Protein AF-A0AA35UDY8-F1 (afdb_monomer)

Sequence (315 aa):
MKTGAYTRIASPVAGQVTARMVYVGEYVGIGTQVARVTPLPDVWIVANFREVQLTHMQIGQGASITIDAFPGATFRGHMDSIGPVSGAETALLPPDNATGNFTHIVQRFPVKIVIEPVGVGLGCWLAVIFSLRRIMLLAIALFATSSAIAAMTHDLTLMILARSGMGLAAGVIIPLAIITELRTFPPTGRALAIGLYASAATMAPQAAASLDVWLVEHWGTPAIFWIAIPLGMIAFVCGYLGLWRERIRWLLFARADLRMVTLFSVGAILLGGGLSQGNRLHWSETPRPCSPSSLVQHSCSEHSGSGDAGSFTRF

Secondary structure (DSSP, 8-state):
---SS------SS-EEEEEE---TT----TT---EEEEESS--EEEEEEEGGGSTT--TT-EEEEE-TTSTT-EEEEEEEEE-SS-TTTTSSS----TTS-------EEEEEEEEP--S--HHHHHHHHH-HHHHHHHHHHHHHHHHHHHHH---HHHHHHHHHHHHHHHHHHHHHHHHHHHHHS-GGGHHHHHHHHHHHHHHHHHHHHHHHHHHHHHH-TTHHHHHHHHHHHHHHHHHHHHS--PPP-HHHHHT--HHHHHHHHHHHHHHHHHHHHHTTTTTT-------S-----------------------

Solvent-accessible surface area (backbone atoms only — not comparable to full-atom values): 19184 Å² total; per-residue (Å²): 128,87,56,104,63,84,68,79,85,75,72,96,63,64,51,48,77,76,41,76,71,63,61,91,88,64,88,78,62,91,89,60,75,54,62,42,68,47,65,58,83,79,68,64,47,77,47,74,39,45,61,85,69,47,79,84,64,52,76,64,41,79,41,83,43,73,45,85,94,43,80,94,48,74,42,50,26,26,30,69,44,75,49,95,57,44,60,59,80,75,39,100,71,54,89,78,76,87,79,83,68,89,71,84,77,82,51,37,31,40,31,36,31,39,66,53,84,74,89,56,54,71,53,54,43,47,18,71,31,60,16,51,50,55,45,47,46,50,26,41,49,44,28,28,54,20,28,50,51,38,40,74,47,89,46,69,70,59,33,52,52,21,50,50,44,29,50,55,20,48,69,31,43,58,62,47,48,56,53,53,42,60,70,71,38,56,87,89,44,36,65,57,48,53,47,51,52,51,50,49,68,60,48,46,62,57,55,46,54,58,49,45,53,55,35,36,76,76,63,34,76,47,41,60,28,54,60,45,38,63,54,32,50,51,49,40,53,51,47,66,72,70,46,68,90,63,73,67,40,62,70,60,59,75,70,50,62,61,66,59,54,51,52,51,52,51,49,52,51,53,50,51,53,52,59,66,42,35,75,80,68,45,74,83,66,72,87,69,78,83,73,96,80,72,98,72,92,81,85,87,79,86,81,89,75,89,85,81,93,75,89,82,86,86,130

InterPro domains:
  IPR011701 Major facilitator superfamily [PF07690] (122-247)
  IPR020846 Major facilitator superfamily domain [PS50850] (65-315)
  IPR036259 MFS transporter superfamily [SSF103473] (118-255)
  IPR050739 Membrane Fusion Protein [PTHR30386] (6-184)
  IPR058792 CusB-like, beta-barrel domain [PF25954] (43-90)

pLDDT: mean 75.12, std 17.48, range [23.14, 95.38]

Nearest PDB structures (foldseek):
  8pnl-assembly1_A  TM=7.547E-01  e=3.103E-03  Mycolicibacterium hassiacum DSM 44199
  6e9n-assembly2_B  TM=8.465E-01  e=1.954E-02  Escherichia coli
  6kkk-assembly3_C  TM=9.31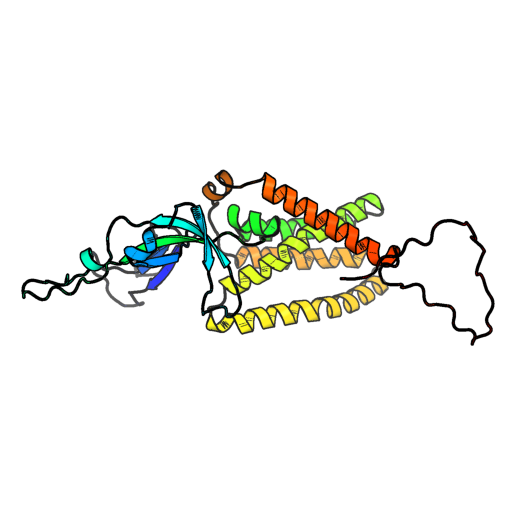5E-01  e=8.330E-02  Escherichia coli K-12
  6vrz-assembly1_A  TM=8.572E-01  e=2.841E-01  Escherichia coli
  6oop-assembly1_A  TM=8.684E-01  e=6.556E-01  Escherichia coli

Foldseek 3Di:
DDDPPRDDDDDPADFDFPDAPDDPPDDDDPPDDGTDGDHPDQDWDWDWDWPVVCPPADFFAKDWDDDPLDPPDTFIWTWHDKAPDFVQVVDPDRDDPPPPDPDDDTTIIIIIIGTDDPPQAPLSVCCVFFNLLVSLLVLLVQLLVLLVQCLVDPDPVSVVVSVVSNVVSCVNNLVSQLVQQCVVDDSVCNVVSVVVSVVCVVVVVVVLVVVCVVQCVPPNNSSSSVVSNVVSVVVSVCSVVPDDDDHGHVVCVVVDPPVVNVVVNVVVVVVVVVVVCCVVVVVPDDPDDDDPDDDDDDDPDDDDDDDDDDDDDDD

Radius of gyration: 29.74 Å; Cα contacts (8 Å, |Δi|>4): 291; chains: 1; bounding box: 86×75×83 Å

Mean predicted aligned error: 16.76 Å

Structure (mmCIF, N/CA/C/O backbone):
data_AF-A0AA35UDY8-F1
#
_entry.id   AF-A0AA35UDY8-F1
#
loop_
_atom_site.group_PDB
_atom_site.id
_atom_site.type_symbol
_atom_site.label_atom_id
_atom_site.label_alt_id
_atom_site.label_comp_id
_atom_site.label_asym_id
_atom_site.label_entity_id
_atom_site.label_seq_id
_atom_site.pdbx_PDB_ins_code
_atom_site.Cartn_x
_atom_site.Cartn_y
_atom_site.Cartn_z
_atom_site.occupancy
_atom_site.B_iso_or_equiv
_atom_site.auth_seq_id
_atom_site.auth_comp_id
_atom_site.auth_asym_id
_atom_site.auth_atom_id
_atom_site.pdbx_PDB_model_num
ATOM 1 N N . MET A 1 1 ? -19.326 -20.660 3.547 1.00 40.59 1 MET A N 1
ATOM 2 C CA . MET A 1 1 ? -19.329 -22.036 4.100 1.00 40.59 1 MET A CA 1
ATOM 3 C C . MET A 1 1 ? -20.227 -22.903 3.224 1.00 40.59 1 MET A C 1
ATOM 5 O O . MET A 1 1 ? -21.195 -22.362 2.705 1.00 40.59 1 MET A O 1
ATOM 9 N N . LYS A 1 2 ? -19.871 -24.175 2.981 1.00 33.38 2 LYS A N 1
ATOM 10 C CA . LYS A 1 2 ? -20.675 -25.138 2.202 1.00 33.38 2 LYS A CA 1
ATOM 11 C C . LYS A 1 2 ? -21.350 -26.122 3.168 1.00 33.38 2 LYS A C 1
ATOM 13 O O . LYS A 1 2 ? -20.649 -26.788 3.921 1.00 33.38 2 LYS A O 1
ATOM 18 N N . THR A 1 3 ? -22.672 -26.200 3.104 1.00 42.38 3 THR A N 1
ATOM 19 C CA . THR A 1 3 ? -23.545 -27.205 3.737 1.00 42.38 3 THR A CA 1
ATOM 20 C C . THR A 1 3 ? -24.389 -27.828 2.611 1.00 42.38 3 THR A C 1
ATOM 22 O O . THR A 1 3 ? -24.537 -27.200 1.564 1.00 42.38 3 THR A O 1
ATOM 25 N N . GLY A 1 4 ? -24.890 -29.057 2.782 1.00 45.72 4 GLY A N 1
ATOM 26 C CA . GLY A 1 4 ? -25.486 -29.942 1.753 1.00 45.72 4 GLY A CA 1
ATOM 27 C C . GLY A 1 4 ? -26.715 -29.457 0.958 1.00 45.72 4 GLY A C 1
ATOM 28 O O . GLY A 1 4 ? -27.269 -30.212 0.175 1.00 45.72 4 GLY A O 1
ATOM 29 N N . ALA A 1 5 ? -27.104 -28.198 1.084 1.00 47.88 5 ALA A N 1
ATOM 30 C CA . ALA A 1 5 ? -27.809 -27.414 0.079 1.00 47.88 5 ALA A CA 1
ATOM 31 C C . ALA A 1 5 ? -27.193 -26.015 0.203 1.00 47.88 5 ALA A C 1
ATOM 33 O O . ALA A 1 5 ? -27.018 -25.531 1.321 1.00 47.88 5 ALA A O 1
ATOM 34 N N . TYR A 1 6 ? -26.749 -25.406 -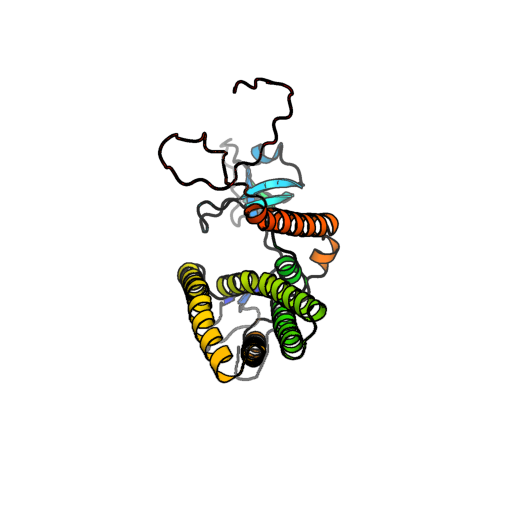0.898 1.00 55.41 6 TYR A N 1
ATOM 35 C CA . TYR A 1 6 ? -25.868 -24.230 -0.899 1.00 55.41 6 TYR A CA 1
ATOM 36 C C . TYR A 1 6 ? -26.544 -22.939 -0.389 1.00 55.41 6 TYR A C 1
ATOM 38 O O . TYR A 1 6 ? -26.670 -21.962 -1.126 1.00 55.41 6 TYR A O 1
ATOM 46 N N . THR A 1 7 ? -26.942 -22.885 0.879 1.00 67.00 7 THR A N 1
ATOM 47 C CA . THR A 1 7 ? -27.461 -21.671 1.507 1.00 67.00 7 THR A CA 1
ATOM 48 C C . THR A 1 7 ? -26.293 -20.739 1.806 1.00 67.00 7 THR A C 1
ATOM 50 O O . THR A 1 7 ? -25.501 -20.952 2.726 1.00 67.00 7 THR A O 1
ATOM 53 N N . ARG A 1 8 ? -26.145 -19.691 0.990 1.00 69.19 8 ARG A N 1
ATOM 54 C CA . ARG A 1 8 ? -25.186 -18.613 1.247 1.00 69.19 8 ARG A CA 1
ATOM 55 C C . ARG A 1 8 ? -25.773 -17.655 2.277 1.00 69.19 8 ARG A C 1
ATOM 57 O O . ARG A 1 8 ? -26.675 -16.890 1.964 1.00 69.19 8 ARG A O 1
ATOM 64 N N . ILE A 1 9 ? -25.208 -17.658 3.479 1.00 74.69 9 ILE A N 1
ATOM 65 C CA . ILE A 1 9 ? -25.477 -16.631 4.489 1.00 74.69 9 ILE A CA 1
ATOM 66 C C . ILE A 1 9 ? -24.542 -15.452 4.201 1.00 74.69 9 ILE A C 1
ATOM 68 O O . ILE A 1 9 ? -23.322 -15.575 4.331 1.00 74.69 9 ILE A O 1
ATOM 72 N N . ALA A 1 10 ? -25.104 -14.334 3.741 1.00 78.12 10 ALA A N 1
ATOM 73 C CA . ALA A 1 10 ? -24.366 -13.099 3.497 1.00 78.12 10 ALA A CA 1
ATOM 74 C C . ALA A 1 10 ? -24.440 -12.186 4.727 1.00 78.12 10 ALA A C 1
ATOM 76 O O . ALA A 1 10 ? -25.498 -12.039 5.333 1.00 78.12 10 ALA A O 1
ATOM 77 N N . SER A 1 11 ? -23.318 -11.559 5.085 1.00 79.75 11 SER A N 1
ATOM 78 C CA . SER A 1 11 ? -23.309 -10.518 6.115 1.00 79.75 11 SER A CA 1
ATOM 79 C C . SER A 1 11 ? -24.032 -9.267 5.596 1.00 79.75 11 SER A C 1
ATOM 81 O O . SER A 1 11 ? -23.766 -8.865 4.458 1.00 79.75 11 SER A O 1
ATOM 83 N N . PRO A 1 12 ? -24.886 -8.613 6.406 1.00 79.25 12 PRO A N 1
ATOM 84 C CA . PRO A 1 12 ? -25.521 -7.349 6.029 1.00 79.25 12 PRO A CA 1
ATOM 85 C C . PRO A 1 12 ? -24.509 -6.199 5.917 1.00 79.25 12 PRO A C 1
ATOM 87 O O . PRO A 1 12 ? -24.751 -5.228 5.206 1.00 79.25 12 PRO A O 1
ATOM 90 N N . VAL A 1 13 ? -23.356 -6.320 6.587 1.00 74.44 13 VAL A N 1
ATOM 91 C CA . VAL A 1 13 ? -22.300 -5.301 6.619 1.00 74.44 13 VAL A CA 1
ATOM 92 C C . VAL A 1 13 ? -20.964 -5.852 6.125 1.00 74.44 13 VAL A C 1
ATOM 94 O O . VAL A 1 13 ? -20.624 -7.017 6.352 1.00 74.44 13 VAL A O 1
ATOM 97 N N . ALA A 1 14 ? -20.194 -5.002 5.443 1.00 65.75 14 ALA A N 1
ATOM 98 C CA . ALA A 1 14 ? -18.812 -5.300 5.085 1.00 65.75 14 ALA A CA 1
ATOM 99 C C . ALA A 1 14 ? -17.927 -5.180 6.332 1.00 65.75 14 ALA A C 1
ATOM 101 O O . ALA A 1 14 ? -17.994 -4.188 7.056 1.00 65.75 14 ALA A O 1
ATOM 102 N N . GLY A 1 15 ? -17.105 -6.190 6.595 1.00 69.62 15 GLY A N 1
ATOM 103 C CA . GLY A 1 15 ? -16.321 -6.241 7.819 1.00 69.62 15 GLY A CA 1
ATOM 104 C C . GLY A 1 15 ? -15.472 -7.497 7.927 1.00 69.62 15 GLY A C 1
ATOM 105 O O . GLY A 1 15 ? -15.489 -8.354 7.041 1.00 69.62 15 GLY A O 1
ATOM 106 N N . GLN A 1 16 ? -14.726 -7.597 9.019 1.00 73.31 16 GLN A N 1
ATOM 107 C CA . GLN A 1 16 ? -13.908 -8.760 9.340 1.00 73.31 16 GLN A CA 1
ATOM 108 C C . GLN A 1 16 ? -14.683 -9.678 10.285 1.00 73.31 16 GLN A C 1
ATOM 110 O O . GLN A 1 16 ? -15.290 -9.217 11.251 1.00 73.31 16 GLN A O 1
ATOM 115 N N . VAL A 1 17 ? -14.660 -10.986 10.023 1.00 77.69 17 VAL A N 1
ATOM 116 C CA . VAL A 1 17 ? -15.219 -11.974 10.954 1.00 77.69 17 VAL A CA 1
ATOM 117 C C . VAL A 1 17 ? -14.308 -12.036 12.178 1.00 77.69 17 VAL A C 1
ATOM 119 O O . VAL A 1 17 ? -13.173 -12.493 12.071 1.00 77.69 17 VAL A O 1
ATOM 122 N N . THR A 1 18 ? -14.790 -11.557 13.323 1.00 74.06 18 THR A N 1
ATOM 123 C CA . THR A 1 18 ? -14.035 -11.524 14.586 1.00 74.06 18 THR A CA 1
ATOM 124 C C . THR A 1 18 ? -14.235 -12.771 15.430 1.00 74.06 18 THR A C 1
ATOM 126 O O . THR A 1 18 ? -13.339 -13.152 16.174 1.00 74.06 18 THR A O 1
ATOM 129 N N . ALA A 1 19 ? -15.377 -13.443 15.288 1.00 75.88 19 ALA A N 1
ATOM 130 C CA . ALA A 1 19 ? -15.607 -14.742 15.902 1.00 75.88 19 ALA A CA 1
ATOM 131 C C . ALA A 1 19 ? -16.415 -15.627 14.957 1.00 75.88 19 ALA A C 1
ATOM 133 O O . ALA A 1 19 ? -17.473 -15.224 14.472 1.00 75.88 19 ALA A O 1
ATOM 134 N N . ARG A 1 20 ? -15.928 -16.843 14.712 1.00 81.25 20 ARG A N 1
ATOM 135 C CA . ARG A 1 20 ? -16.698 -17.910 14.071 1.00 81.25 20 ARG A CA 1
ATOM 136 C C . ARG A 1 20 ? -17.157 -18.851 15.175 1.00 81.25 20 ARG A C 1
ATOM 138 O O . ARG A 1 20 ? -16.320 -19.441 15.843 1.00 81.25 20 ARG A O 1
ATOM 145 N N . MET A 1 21 ? -18.466 -18.949 15.374 1.00 80.50 21 MET A N 1
ATOM 146 C CA . MET A 1 21 ? -19.050 -19.720 16.478 1.00 80.50 21 MET A CA 1
ATOM 147 C C . MET A 1 21 ? -19.533 -21.106 16.044 1.00 80.50 21 MET A C 1
ATOM 149 O O . MET A 1 21 ? -20.071 -21.835 16.862 1.00 80.50 21 MET A O 1
ATOM 153 N N . VAL A 1 22 ? -19.360 -21.455 14.764 1.00 83.81 22 VAL A N 1
ATOM 154 C CA . VAL A 1 22 ? -19.840 -22.718 14.191 1.00 83.81 22 VAL A CA 1
ATOM 155 C C . VAL A 1 22 ? -18.769 -23.358 13.316 1.00 83.81 22 VAL A C 1
ATOM 157 O O . VAL A 1 22 ? -18.207 -22.724 12.401 1.00 83.81 22 VAL A O 1
ATOM 160 N N . TYR A 1 23 ? -18.517 -24.637 13.565 1.00 80.12 23 TYR A N 1
ATOM 161 C CA . TYR A 1 23 ? -17.556 -25.466 12.851 1.00 80.12 23 TYR A CA 1
ATOM 162 C C . TYR A 1 23 ? -18.222 -26.322 11.772 1.00 80.12 23 TYR A C 1
ATOM 164 O O . TYR A 1 23 ? -19.441 -26.428 11.657 1.00 80.12 23 TYR A O 1
ATOM 172 N N . VAL A 1 24 ? -17.401 -26.867 10.876 1.00 78.25 24 VAL A N 1
ATOM 173 C CA . VAL A 1 24 ? -17.903 -27.733 9.802 1.00 78.25 24 VAL A CA 1
ATOM 174 C C . VAL A 1 24 ? -18.389 -29.041 10.427 1.00 78.25 24 VAL A C 1
ATOM 176 O O . VAL A 1 24 ? -17.624 -29.685 11.132 1.00 78.25 24 VAL A O 1
ATOM 179 N N . GLY A 1 25 ? -19.638 -29.421 10.152 1.00 78.12 25 GLY A N 1
ATOM 180 C CA . GLY A 1 25 ? -20.264 -30.631 10.700 1.00 78.12 25 GLY A CA 1
ATOM 181 C C . GLY A 1 25 ? -21.201 -30.380 11.884 1.00 78.12 25 GLY A C 1
ATOM 182 O O . GLY A 1 25 ? -21.971 -31.270 12.228 1.00 78.12 25 GLY A O 1
ATOM 183 N N . GLU A 1 26 ? -21.202 -29.177 12.463 1.00 79.19 26 GLU A N 1
ATOM 184 C CA . GLU A 1 26 ? -22.173 -28.812 13.497 1.00 79.19 26 GLU A CA 1
ATOM 185 C C . GLU A 1 26 ? -23.542 -28.488 12.889 1.00 79.19 26 GLU A C 1
ATOM 187 O O . GLU A 1 26 ? -23.657 -27.748 11.905 1.00 79.19 26 GLU A O 1
ATOM 192 N N . TYR A 1 27 ? -24.590 -29.030 13.510 1.00 79.75 27 TYR A N 1
ATOM 193 C CA . TYR A 1 27 ? -25.965 -28.633 13.240 1.00 79.75 27 TYR A CA 1
ATOM 194 C C . TYR A 1 27 ? -26.270 -27.329 13.972 1.00 79.75 27 TYR A C 1
ATOM 196 O O . TYR A 1 27 ? -26.024 -27.203 15.169 1.00 79.75 27 TYR A O 1
ATOM 204 N N . VAL A 1 28 ? -26.830 -26.363 13.246 1.00 83.62 28 VAL A N 1
ATOM 205 C CA . VAL A 1 28 ? -27.202 -25.055 13.788 1.00 83.62 28 VAL A CA 1
ATOM 206 C C . VAL A 1 28 ? -28.714 -24.909 13.814 1.00 83.62 28 VAL A C 1
ATOM 208 O O . VAL A 1 28 ? -29.380 -25.134 12.803 1.00 83.62 28 VAL A O 1
AT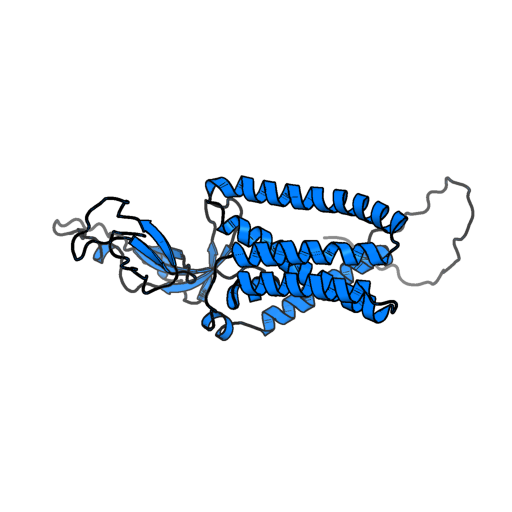OM 211 N N . GLY A 1 29 ? -29.244 -24.529 14.975 1.00 84.12 29 GLY A N 1
ATOM 212 C CA . GLY A 1 29 ? -30.655 -24.214 15.151 1.00 84.12 29 GLY A CA 1
ATOM 213 C C . GLY A 1 29 ? -31.016 -22.841 14.584 1.00 84.12 29 GLY A C 1
ATOM 214 O O . GLY A 1 29 ? -30.162 -21.993 14.309 1.00 84.12 29 GLY A O 1
ATOM 215 N N . ILE A 1 30 ? -32.316 -22.603 14.423 1.00 81.75 30 ILE A N 1
ATOM 216 C CA . ILE A 1 30 ? -32.834 -21.281 14.061 1.00 81.75 30 ILE A CA 1
ATOM 217 C C . ILE A 1 30 ? -32.504 -20.300 15.195 1.00 81.75 30 ILE A C 1
ATOM 219 O O . ILE A 1 30 ? -32.699 -20.607 16.367 1.00 81.75 30 ILE A O 1
ATOM 223 N N . GLY A 1 31 ? -31.995 -19.119 14.841 1.00 82.38 31 GLY A N 1
ATOM 224 C CA . GLY A 1 31 ? -31.629 -18.076 15.806 1.00 82.38 31 GLY A CA 1
ATOM 225 C C . GLY A 1 31 ? -30.231 -18.221 16.415 1.00 82.38 31 GLY A C 1
ATOM 226 O O . GLY A 1 31 ? -29.789 -17.322 17.127 1.00 82.38 31 GLY A O 1
ATOM 227 N N . THR A 1 32 ? -29.493 -19.294 16.114 1.00 84.50 32 THR A N 1
ATOM 228 C CA . THR A 1 32 ? -28.113 -19.445 16.589 1.00 84.50 32 THR A CA 1
ATOM 229 C C . THR A 1 32 ? -27.168 -18.486 15.855 1.00 84.50 32 THR A C 1
ATOM 231 O O . THR A 1 32 ? -27.128 -18.436 14.623 1.00 84.50 32 THR A O 1
ATOM 234 N N . GLN A 1 33 ? -26.369 -17.726 16.608 1.00 81.56 33 GLN A N 1
ATOM 235 C CA . GLN A 1 33 ? -25.365 -16.824 16.043 1.00 81.56 33 GLN A CA 1
ATOM 236 C C . GLN A 1 33 ? -24.209 -17.630 15.430 1.00 81.56 33 GLN A C 1
ATOM 238 O O . GLN A 1 33 ? -23.455 -18.286 16.137 1.00 81.56 33 GLN A O 1
ATOM 243 N N . VAL A 1 34 ? -24.043 -17.558 14.105 1.00 86.12 34 VAL A N 1
ATOM 244 C CA . VAL A 1 34 ? -23.018 -18.344 13.384 1.00 86.12 34 VAL A CA 1
ATOM 245 C C . VAL A 1 34 ? -21.652 -17.659 13.307 1.00 86.12 34 VAL A C 1
ATOM 247 O O . VAL A 1 34 ? -20.603 -18.309 13.274 1.00 86.12 34 VAL A O 1
ATOM 250 N N . ALA A 1 35 ? -21.656 -16.329 13.257 1.00 83.19 35 ALA A N 1
ATOM 251 C CA . ALA A 1 35 ? -20.461 -15.512 13.145 1.00 83.19 35 ALA A CA 1
ATOM 252 C C . ALA A 1 35 ? -20.719 -14.102 13.684 1.00 83.19 35 ALA A C 1
ATOM 254 O O . ALA A 1 35 ? -21.824 -13.568 13.566 1.00 83.19 35 ALA A O 1
ATOM 255 N N . ARG A 1 36 ? -19.673 -13.482 14.229 1.00 83.88 36 ARG A N 1
ATOM 256 C CA . ARG A 1 36 ? -19.630 -12.060 14.567 1.00 83.88 36 ARG A CA 1
ATOM 257 C C . ARG A 1 36 ? -18.774 -11.345 13.532 1.00 83.88 36 ARG A C 1
ATOM 259 O O . ARG A 1 36 ? -17.646 -11.761 13.272 1.00 83.88 36 ARG A O 1
ATOM 266 N N . VAL A 1 37 ? -19.320 -10.288 12.939 1.00 78.62 37 VAL A N 1
ATOM 267 C CA . VAL A 1 37 ? -18.630 -9.460 11.946 1.00 78.62 37 VAL A CA 1
ATOM 268 C C . VAL A 1 37 ? -18.437 -8.075 12.539 1.00 78.62 37 VAL A C 1
ATOM 270 O O . VAL A 1 37 ? -19.411 -7.421 12.902 1.00 78.62 37 VAL A O 1
ATOM 273 N N . THR A 1 38 ? -17.188 -7.632 12.635 1.00 78.12 38 THR A N 1
ATOM 274 C CA . THR A 1 38 ? -16.859 -6.255 13.003 1.00 78.12 38 THR A CA 1
ATOM 275 C C . THR A 1 38 ? -16.813 -5.416 11.729 1.00 78.12 38 THR A C 1
ATOM 277 O O . THR A 1 38 ? -16.060 -5.774 10.820 1.00 78.12 38 THR A O 1
ATOM 280 N N . PRO A 1 39 ? -17.606 -4.339 11.614 1.00 66.25 39 PRO A N 1
ATOM 281 C CA . PRO A 1 39 ? -17.599 -3.486 10.432 1.00 66.25 39 PRO A CA 1
ATOM 282 C C . PRO A 1 39 ? -16.246 -2.772 10.279 1.00 66.25 39 PRO A C 1
ATOM 284 O O . PRO A 1 39 ? -15.694 -2.256 11.244 1.00 66.25 39 PRO A O 1
ATOM 287 N N . LEU A 1 40 ? -15.712 -2.748 9.055 1.00 65.19 40 LEU A N 1
ATOM 288 C CA . LEU A 1 40 ? -14.589 -1.890 8.649 1.00 65.19 40 LEU A CA 1
ATOM 289 C C . LEU A 1 40 ? -15.133 -0.949 7.565 1.00 65.19 40 LEU A C 1
ATOM 291 O O . LEU A 1 40 ? -15.876 -1.420 6.699 1.00 65.19 40 LEU A O 1
ATOM 295 N N . PRO A 1 41 ? -14.797 0.354 7.559 1.00 54.25 41 PRO A N 1
ATOM 296 C CA . PRO A 1 41 ? -13.514 0.944 7.966 1.00 54.25 41 PRO A CA 1
ATOM 297 C C . PRO A 1 41 ? -13.527 1.775 9.255 1.00 54.25 41 PRO A C 1
ATOM 299 O O . PRO A 1 41 ? -12.460 2.234 9.654 1.00 54.25 41 PRO A O 1
ATOM 302 N N . ASP A 1 42 ? -14.693 2.024 9.852 1.00 61.09 42 ASP A N 1
ATOM 303 C CA . ASP A 1 42 ? -14.817 2.945 10.980 1.00 61.09 42 ASP A CA 1
ATOM 304 C C . ASP A 1 42 ? -14.241 2.281 12.229 1.00 61.09 42 ASP A C 1
ATOM 306 O O . ASP A 1 42 ? -14.928 1.593 12.976 1.00 61.09 42 ASP A O 1
ATOM 310 N N . VAL A 1 43 ? -12.933 2.433 12.408 1.00 67.50 43 VAL A N 1
ATOM 311 C CA . VAL A 1 43 ? -12.218 2.002 13.601 1.00 67.50 43 VAL A CA 1
ATOM 312 C C . VAL A 1 43 ? -12.041 3.231 14.471 1.00 67.50 43 VAL A C 1
ATOM 314 O O . VAL A 1 43 ? -11.358 4.185 14.103 1.00 67.50 43 VAL A O 1
ATOM 317 N N . TRP A 1 44 ? -12.676 3.200 15.630 1.00 79.12 44 TRP A N 1
ATOM 318 C CA . TRP A 1 44 ? -12.525 4.209 16.663 1.00 79.12 44 TRP A CA 1
ATOM 319 C C . TRP A 1 44 ? -12.001 3.550 17.931 1.00 79.12 44 TRP A C 1
ATOM 321 O O . TRP A 1 44 ? -12.176 2.351 18.162 1.00 79.12 44 TRP A O 1
ATOM 331 N N . ILE A 1 45 ? -11.367 4.356 18.767 1.00 83.44 45 ILE A N 1
ATOM 332 C CA . ILE A 1 45 ? -10.956 3.952 20.103 1.00 83.44 45 ILE A CA 1
ATOM 333 C C . ILE A 1 45 ? -12.052 4.400 21.060 1.00 83.44 45 ILE A C 1
ATOM 335 O O . ILE A 1 45 ? -12.487 5.549 21.018 1.00 83.44 45 ILE A O 1
ATOM 339 N N . VAL A 1 46 ? -12.509 3.487 21.913 1.00 85.69 46 VAL A N 1
ATOM 340 C CA . VAL A 1 46 ? -13.368 3.831 23.048 1.00 85.69 46 VAL A CA 1
ATOM 341 C C . VAL A 1 46 ? -12.486 3.906 24.285 1.00 85.69 46 VAL A C 1
ATOM 343 O O . VAL A 1 46 ? -11.958 2.890 24.735 1.00 85.69 46 VAL A O 1
ATOM 346 N N . ALA A 1 47 ? -12.319 5.108 24.821 1.00 85.94 47 ALA A N 1
ATOM 347 C CA . ALA A 1 47 ? -11.581 5.355 26.050 1.00 85.94 47 ALA A CA 1
ATOM 348 C C . ALA A 1 47 ? -12.571 5.659 27.179 1.00 85.94 47 ALA A C 1
ATOM 350 O O . ALA A 1 47 ? -13.366 6.587 27.082 1.00 85.94 47 ALA A O 1
ATOM 351 N N . ASN A 1 48 ? -12.547 4.868 28.250 1.00 86.69 48 ASN A N 1
ATOM 352 C CA . ASN A 1 48 ? -13.449 5.056 29.385 1.00 86.69 48 ASN A CA 1
ATOM 353 C C . ASN A 1 48 ? -12.830 6.034 30.391 1.00 86.69 48 ASN A C 1
ATOM 355 O O . ASN A 1 48 ? -11.893 5.665 31.105 1.00 86.69 48 ASN A O 1
ATOM 359 N N . PHE A 1 49 ? -13.360 7.255 30.464 1.00 86.12 49 PHE A N 1
ATOM 360 C CA . PHE A 1 49 ? -12.891 8.297 31.383 1.00 86.12 49 PHE A CA 1
ATOM 361 C C . PHE A 1 49 ? -13.807 8.430 32.593 1.00 86.12 49 PHE A C 1
ATOM 363 O O . PHE A 1 49 ? -15.015 8.232 32.493 1.00 86.12 49 PHE A O 1
ATOM 370 N N . ARG A 1 50 ? -13.233 8.775 33.750 1.00 85.31 50 ARG A N 1
ATOM 371 C CA . ARG A 1 50 ? -14.019 9.122 34.942 1.00 85.31 50 ARG A CA 1
ATOM 372 C C . ARG A 1 50 ? -14.787 10.414 34.698 1.00 85.31 50 ARG A C 1
ATOM 374 O O . ARG A 1 50 ? -14.265 11.300 34.031 1.00 85.31 50 ARG A O 1
ATOM 381 N N . GLU A 1 51 ? -15.948 10.557 35.321 1.00 81.44 51 GLU A N 1
ATOM 382 C CA . GLU A 1 51 ? -16.768 11.775 35.253 1.00 81.44 51 GLU A CA 1
ATOM 383 C C . GLU A 1 51 ? -15.961 13.063 35.505 1.00 81.44 51 GLU A C 1
ATOM 385 O O . GLU A 1 51 ? -15.973 13.981 34.693 1.00 81.44 51 GLU A O 1
ATOM 390 N N . VAL A 1 52 ? -15.130 13.073 36.553 1.00 84.50 52 VAL A N 1
ATOM 391 C CA . VAL A 1 52 ? -14.266 14.215 36.919 1.00 84.50 52 VAL A CA 1
ATOM 392 C C . VAL A 1 52 ? -13.236 14.564 35.830 1.00 84.50 52 VAL A C 1
ATOM 394 O O . VAL A 1 52 ? -12.737 15.684 35.767 1.00 84.50 52 VAL A O 1
ATOM 397 N N . GLN A 1 53 ? -12.885 13.610 34.966 1.00 83.19 53 GLN A N 1
ATOM 398 C CA . GLN A 1 53 ? -11.923 13.819 33.881 1.00 83.19 53 GLN A CA 1
ATOM 399 C C . GLN A 1 53 ? -12.574 14.405 32.620 1.00 83.19 53 GLN A C 1
ATOM 401 O O . GLN A 1 53 ? -11.845 14.850 31.737 1.00 83.19 53 GLN A O 1
ATOM 406 N N . LEU A 1 54 ? -13.910 14.437 32.535 1.00 83.75 54 LEU A N 1
ATOM 407 C CA . LEU A 1 54 ? -14.648 14.979 31.389 1.00 83.75 54 LEU A CA 1
ATOM 408 C C . LEU A 1 54 ? -14.807 16.502 31.447 1.00 83.75 54 LEU A C 1
ATOM 410 O O . LEU A 1 54 ? -15.082 17.112 30.420 1.00 83.75 54 LEU A O 1
ATOM 414 N N . THR A 1 55 ? -14.615 17.126 32.613 1.00 83.12 55 THR A N 1
ATOM 415 C CA . THR A 1 55 ? -14.940 18.543 32.872 1.00 83.12 55 THR A CA 1
ATOM 416 C C . THR A 1 55 ? -14.336 19.521 31.862 1.00 83.12 55 THR A C 1
ATOM 418 O O . THR A 1 55 ? -14.949 20.531 31.537 1.00 83.12 55 THR A O 1
ATOM 421 N N . HIS A 1 56 ? -13.140 19.219 31.354 1.00 85.25 56 HIS A N 1
ATOM 422 C CA . HIS A 1 56 ? -12.415 20.067 30.402 1.00 85.25 56 HIS A CA 1
ATOM 423 C C . HIS A 1 56 ? -12.287 19.432 29.011 1.00 85.25 56 HIS A C 1
ATOM 425 O O . HIS A 1 56 ? -11.523 19.926 28.184 1.00 85.25 56 HIS A O 1
ATOM 431 N N . MET A 1 57 ? -12.982 18.319 28.757 1.00 87.44 57 MET A N 1
ATOM 432 C CA . MET A 1 57 ? -12.948 17.644 27.464 1.00 87.44 57 MET A CA 1
ATOM 433 C C . MET A 1 57 ? -13.909 18.313 26.489 1.00 87.44 57 MET A C 1
ATOM 435 O O . MET A 1 57 ? -15.071 18.557 26.810 1.00 87.44 57 MET A O 1
ATOM 439 N N . GLN A 1 58 ? -13.429 18.577 25.277 1.00 84.94 58 GLN A N 1
ATOM 440 C CA . GLN A 1 58 ? -14.237 19.157 24.208 1.00 84.94 58 GLN A CA 1
ATOM 441 C C . GLN A 1 58 ? -14.268 18.236 22.990 1.00 84.94 58 GLN A C 1
ATOM 443 O O . GLN A 1 58 ? -13.260 17.640 22.607 1.00 84.94 58 GLN A O 1
ATOM 448 N N . ILE A 1 59 ? -15.435 18.144 22.349 1.00 83.69 59 ILE A N 1
ATOM 449 C CA . ILE A 1 59 ? -15.564 17.465 21.056 1.00 83.69 59 ILE A CA 1
ATOM 450 C C . ILE A 1 59 ? -14.650 18.179 20.048 1.00 83.69 59 ILE A C 1
ATOM 452 O O . ILE A 1 59 ? -14.649 19.405 19.962 1.00 83.69 59 ILE A O 1
ATOM 456 N N . GLY A 1 60 ? -13.852 17.411 19.309 1.00 78.06 60 GLY A N 1
ATOM 457 C CA . GLY A 1 60 ? -12.827 17.906 18.387 1.00 78.06 60 GLY A CA 1
ATOM 458 C C . GLY A 1 60 ? -11.443 18.110 19.013 1.00 78.06 60 GLY A C 1
ATOM 459 O O . GLY A 1 60 ? -10.495 18.402 18.288 1.00 78.06 60 GLY A O 1
ATOM 460 N N . GLN A 1 61 ? -11.282 17.931 20.327 1.00 85.75 61 GLN A N 1
ATOM 461 C CA . GLN A 1 61 ? -9.978 18.057 20.980 1.00 85.75 61 GLN A CA 1
ATOM 462 C C . GLN A 1 61 ? -9.002 16.974 20.495 1.00 85.75 61 GLN A C 1
ATOM 464 O O . GLN A 1 61 ? -9.353 15.793 20.424 1.00 85.75 61 GLN A O 1
ATOM 469 N N . GLY A 1 62 ? -7.768 17.380 20.183 1.00 85.88 62 GLY A N 1
ATOM 470 C CA . GLY A 1 62 ? -6.704 16.476 19.749 1.00 85.88 62 GLY A CA 1
ATOM 471 C C . GLY A 1 62 ? -6.259 15.518 20.859 1.00 85.88 62 GLY A C 1
ATOM 472 O O . GLY A 1 62 ? -6.099 15.918 22.012 1.00 85.88 62 GLY A O 1
ATOM 473 N N . ALA A 1 63 ? -6.028 14.259 20.497 1.00 85.50 63 ALA A N 1
ATOM 474 C CA . ALA A 1 63 ? -5.587 13.188 21.382 1.00 85.50 63 ALA A CA 1
ATOM 475 C C . ALA A 1 63 ? -4.335 12.502 20.817 1.00 85.50 63 ALA A C 1
ATOM 477 O O . ALA A 1 63 ? -4.273 12.170 19.630 1.00 85.50 63 ALA A O 1
ATOM 478 N N . SER A 1 64 ? -3.340 12.266 21.673 1.00 85.75 64 SER A N 1
ATOM 479 C CA . SER A 1 64 ? -2.208 11.390 21.372 1.00 85.75 64 SER A CA 1
ATOM 480 C C . SER A 1 64 ? -2.512 9.978 21.864 1.00 85.75 64 SER A C 1
ATOM 482 O O . SER A 1 64 ? -2.946 9.766 22.995 1.00 85.75 64 SER A O 1
ATOM 484 N N . ILE A 1 65 ? -2.306 9.001 20.991 1.00 84.31 65 ILE A N 1
ATOM 485 C CA . ILE A 1 65 ? -2.646 7.604 21.233 1.00 84.31 65 ILE A CA 1
ATOM 486 C C . ILE A 1 65 ? -1.369 6.782 21.110 1.00 84.31 65 ILE A C 1
ATOM 488 O O . ILE A 1 65 ? -0.735 6.758 20.058 1.00 84.31 65 ILE A O 1
ATOM 492 N N . THR A 1 66 ? -1.022 6.063 22.166 1.00 80.31 66 THR A N 1
ATOM 493 C CA . THR A 1 66 ? 0.019 5.030 22.157 1.00 80.31 66 THR A CA 1
ATOM 494 C C . THR A 1 66 ? -0.635 3.664 22.276 1.00 80.31 66 THR A C 1
ATOM 496 O O . THR A 1 66 ? -1.531 3.479 23.097 1.00 80.31 66 THR A O 1
ATOM 499 N N . ILE A 1 67 ? -0.207 2.716 21.442 1.00 78.00 67 ILE A N 1
ATOM 500 C CA . ILE A 1 67 ? -0.762 1.359 21.397 1.00 78.00 67 ILE A CA 1
ATOM 501 C C . ILE A 1 67 ? 0.337 0.386 21.810 1.00 78.00 67 ILE A C 1
ATOM 503 O O . ILE A 1 67 ? 1.396 0.371 21.187 1.00 78.00 67 ILE A O 1
ATOM 507 N N . ASP A 1 68 ? 0.066 -0.476 22.788 1.00 71.62 68 ASP A N 1
ATOM 508 C CA . ASP A 1 68 ? 1.048 -1.444 23.307 1.00 71.62 68 ASP A CA 1
ATOM 509 C C . ASP A 1 68 ? 1.579 -2.399 22.228 1.00 71.62 68 ASP A C 1
ATOM 511 O O . ASP A 1 68 ? 2.730 -2.821 22.259 1.00 71.62 68 ASP A O 1
ATOM 515 N N . ALA A 1 69 ? 0.750 -2.703 21.225 1.00 60.44 69 ALA A N 1
ATOM 516 C CA . ALA A 1 69 ? 1.136 -3.512 20.072 1.00 60.44 69 ALA A CA 1
ATOM 517 C C . ALA A 1 69 ? 2.226 -2.862 19.193 1.00 60.44 69 ALA A C 1
ATOM 519 O O . ALA A 1 69 ? 2.841 -3.559 18.388 1.00 60.44 69 ALA A O 1
ATOM 520 N N . PHE A 1 70 ? 2.455 -1.550 19.325 1.00 63.06 70 PHE A N 1
ATOM 521 C CA . PHE A 1 70 ? 3.477 -0.788 18.605 1.00 63.06 70 PHE A CA 1
ATOM 522 C C . PHE A 1 70 ? 4.234 0.145 19.571 1.00 63.06 70 PHE A C 1
ATOM 524 O O . PHE A 1 70 ? 3.994 1.358 19.575 1.00 63.06 70 PHE A O 1
ATOM 531 N N . PRO A 1 71 ? 5.156 -0.393 20.392 1.00 63.16 71 PRO A N 1
ATOM 532 C CA . PRO A 1 71 ? 5.930 0.405 21.339 1.00 63.16 71 PRO A CA 1
ATOM 533 C C . PRO A 1 71 ? 6.676 1.546 20.627 1.00 63.16 71 PRO A C 1
ATOM 535 O O . PRO A 1 71 ? 7.372 1.316 19.640 1.00 63.16 71 PRO A O 1
ATOM 538 N N . GLY A 1 72 ? 6.521 2.782 21.114 1.00 68.06 72 GLY A N 1
ATOM 539 C CA . GLY A 1 72 ? 7.189 3.976 20.573 1.00 68.06 72 GLY A CA 1
ATOM 540 C C . GLY A 1 72 ? 6.444 4.718 19.454 1.00 68.06 72 GLY A C 1
ATOM 541 O O . GLY A 1 72 ? 6.827 5.839 19.121 1.00 68.06 72 GLY A O 1
ATOM 542 N N . ALA A 1 73 ? 5.360 4.162 18.902 1.00 65.94 73 ALA A N 1
ATOM 543 C CA . ALA A 1 73 ? 4.526 4.865 17.927 1.00 65.94 73 ALA A CA 1
ATOM 544 C C . ALA A 1 73 ? 3.442 5.703 18.627 1.00 65.94 73 ALA A C 1
ATOM 546 O O . ALA A 1 73 ? 2.642 5.180 19.405 1.00 65.94 73 ALA A O 1
ATOM 547 N N . THR A 1 74 ? 3.394 7.004 18.323 1.00 75.12 74 THR A N 1
ATOM 548 C CA . THR A 1 74 ? 2.311 7.904 18.748 1.00 75.12 74 THR A CA 1
ATOM 549 C C . THR A 1 74 ? 1.419 8.224 17.551 1.00 75.12 74 THR A C 1
ATOM 551 O O . THR A 1 74 ? 1.875 8.738 16.531 1.00 75.12 74 THR A O 1
ATOM 554 N N . PHE A 1 75 ? 0.134 7.904 17.658 1.00 75.12 75 PHE A N 1
ATOM 555 C CA . PHE A 1 75 ? -0.877 8.250 16.665 1.00 75.12 75 PHE A CA 1
ATOM 556 C C . PHE A 1 75 ? -1.610 9.512 17.110 1.00 75.12 75 PHE A C 1
ATOM 558 O O . PHE A 1 75 ? -1.879 9.694 18.299 1.00 75.12 75 PHE A O 1
ATOM 565 N N . ARG A 1 76 ? -1.943 10.386 16.160 1.00 81.31 76 ARG A N 1
ATOM 566 C CA . ARG A 1 76 ? -2.843 11.512 16.414 1.00 81.31 76 ARG A CA 1
ATOM 567 C C . ARG A 1 76 ? -4.278 11.092 16.141 1.00 81.31 76 ARG A C 1
ATOM 569 O O . ARG A 1 76 ? -4.548 10.308 15.235 1.00 81.31 76 ARG A O 1
ATOM 576 N N . GLY A 1 77 ? -5.189 11.608 16.942 1.00 83.88 77 GLY A N 1
ATOM 577 C CA . GLY A 1 77 ? -6.622 11.480 16.755 1.00 83.88 77 GLY A CA 1
ATOM 578 C C . GLY A 1 77 ? -7.333 12.694 17.324 1.00 83.88 77 GLY A C 1
ATOM 579 O O . GLY A 1 77 ? -6.698 13.592 17.876 1.00 83.88 77 GLY A O 1
ATOM 580 N N . HIS A 1 78 ? -8.654 12.694 17.237 1.00 83.56 78 HIS A N 1
ATOM 581 C CA . HIS A 1 78 ? -9.493 13.690 17.888 1.00 83.56 78 HIS A CA 1
ATOM 582 C C . HIS A 1 78 ? -10.703 13.034 18.548 1.00 83.56 78 HIS A C 1
ATOM 584 O O . HIS A 1 78 ? -11.155 11.953 18.158 1.00 83.56 78 HIS A O 1
ATOM 590 N N . MET A 1 79 ? -11.221 13.696 19.577 1.00 86.56 79 MET A N 1
ATOM 591 C CA . MET A 1 79 ? -12.460 13.306 20.235 1.00 86.56 79 MET A CA 1
ATOM 592 C C . MET A 1 79 ? -13.654 13.538 19.298 1.00 86.56 79 MET A C 1
ATOM 594 O O . MET A 1 79 ? -13.891 14.666 18.883 1.00 86.56 79 MET A O 1
ATOM 598 N N . ASP A 1 80 ? -14.417 12.492 18.984 1.00 82.94 80 ASP A N 1
ATOM 599 C CA . ASP A 1 80 ? -15.601 12.570 18.110 1.00 82.94 80 ASP A CA 1
ATOM 600 C C . ASP A 1 80 ? -16.885 12.755 18.926 1.00 82.94 80 ASP A C 1
ATOM 602 O O . ASP A 1 80 ? -17.709 13.613 18.624 1.00 82.94 80 ASP A O 1
ATOM 606 N N . SER A 1 81 ? -17.053 11.980 20.003 1.00 81.50 81 SER A N 1
ATOM 607 C CA . SER A 1 81 ? -18.247 12.062 20.851 1.00 81.50 81 SER A CA 1
ATOM 608 C C . SER A 1 81 ? -18.016 11.513 22.256 1.00 81.50 81 SER A C 1
ATOM 610 O O . SER A 1 81 ? -17.249 10.567 22.440 1.00 81.50 81 SER A O 1
ATOM 612 N N . ILE A 1 82 ? -18.766 12.030 23.228 1.00 83.00 82 ILE A N 1
ATOM 613 C CA . ILE A 1 82 ? -18.864 11.476 24.583 1.00 83.00 82 ILE A CA 1
ATOM 614 C C . ILE A 1 82 ? -20.163 10.666 24.661 1.00 83.00 82 ILE A C 1
ATOM 616 O O . ILE A 1 82 ? -21.221 11.142 24.248 1.00 83.00 82 ILE A O 1
ATOM 620 N N . GLY A 1 83 ? -20.080 9.420 25.119 1.00 75.94 83 GLY A N 1
ATOM 621 C CA . GLY A 1 83 ? -21.231 8.533 25.229 1.00 75.94 83 GLY A CA 1
ATOM 622 C C . GLY A 1 83 ? -22.207 8.996 26.318 1.00 75.94 83 GLY A C 1
ATOM 623 O O . GLY A 1 83 ? -21.762 9.415 27.384 1.00 75.94 83 GLY A O 1
ATOM 624 N N . PRO A 1 84 ? -23.527 8.896 26.082 1.00 64.69 84 PRO A N 1
ATOM 625 C CA . PRO A 1 84 ? -24.539 9.447 26.985 1.00 64.69 84 PRO A CA 1
ATOM 626 C C . PRO A 1 84 ? -24.768 8.622 28.263 1.00 64.69 84 PRO A C 1
ATOM 628 O O . PRO A 1 84 ? -25.449 9.094 29.164 1.00 64.69 84 PRO A O 1
ATOM 631 N N . VAL A 1 85 ? -24.239 7.394 28.347 1.00 60.69 85 VAL A N 1
ATOM 632 C CA . VAL A 1 85 ? -24.536 6.434 29.423 1.00 60.69 85 VAL A CA 1
ATOM 633 C C . VAL A 1 85 ? -23.242 5.932 30.068 1.00 60.69 85 VAL A C 1
ATOM 635 O O . VAL A 1 85 ? -22.288 5.581 29.368 1.00 60.69 85 VAL A O 1
ATOM 638 N N . SER A 1 86 ? -23.219 5.890 31.405 1.00 61.94 86 SER A N 1
ATOM 639 C CA . SER A 1 86 ? -22.132 5.286 32.186 1.00 61.94 86 SER A CA 1
ATOM 640 C C . SER A 1 86 ? -22.140 3.765 32.027 1.00 61.94 86 SER A C 1
ATOM 642 O O . SER A 1 86 ? -23.195 3.133 32.079 1.00 61.94 86 SER A O 1
ATOM 644 N N . GLY A 1 87 ? -20.961 3.147 31.904 1.00 57.00 87 GLY A N 1
ATOM 645 C CA . GLY A 1 87 ? -20.840 1.688 31.755 1.00 57.00 87 GLY A CA 1
ATOM 646 C C . GLY A 1 87 ? -21.473 0.871 32.897 1.00 57.00 87 GLY A C 1
ATOM 647 O O . GLY A 1 87 ? -21.806 -0.296 32.690 1.00 57.00 87 GLY A O 1
ATOM 648 N N . ALA A 1 88 ? -21.685 1.475 34.073 1.00 53.84 88 ALA A N 1
ATOM 649 C CA . ALA A 1 88 ? -22.307 0.827 35.230 1.00 53.84 88 ALA A CA 1
ATOM 650 C C . ALA A 1 88 ? -23.817 0.565 35.059 1.00 53.84 88 ALA A C 1
ATOM 652 O O . ALA A 1 88 ? -24.309 -0.425 35.591 1.00 53.84 88 ALA A O 1
ATOM 653 N N . GLU A 1 89 ? -24.538 1.382 34.281 1.00 55.81 89 GLU A N 1
ATOM 654 C CA . GLU A 1 89 ? -25.978 1.174 34.028 1.00 55.81 89 GLU A CA 1
ATOM 655 C C . GLU A 1 89 ? -26.245 0.079 32.985 1.00 55.81 89 GLU A C 1
ATOM 657 O O . GLU A 1 89 ? -27.341 -0.464 32.896 1.00 55.81 89 GLU A O 1
ATOM 662 N N . THR A 1 90 ? -25.223 -0.285 32.207 1.00 50.53 90 THR A N 1
ATOM 663 C CA . THR A 1 90 ? -25.286 -1.378 31.223 1.00 50.53 90 THR A CA 1
ATOM 664 C C . THR A 1 90 ? -24.785 -2.720 31.765 1.00 50.53 90 THR A C 1
ATOM 666 O O . THR A 1 90 ? -24.744 -3.707 31.028 1.00 50.53 90 THR A O 1
ATOM 669 N N . ALA A 1 91 ? -24.366 -2.775 33.034 1.00 54.50 91 ALA A N 1
ATOM 670 C CA . ALA A 1 91 ? -23.916 -4.009 33.664 1.00 54.50 91 ALA A CA 1
ATOM 671 C C . ALA A 1 91 ? -25.116 -4.907 34.010 1.00 54.50 91 ALA A C 1
ATOM 673 O O . ALA A 1 91 ? -26.117 -4.442 34.541 1.00 54.50 91 ALA A O 1
ATOM 674 N N . LEU A 1 92 ? -24.989 -6.217 33.762 1.00 53.34 92 LEU A N 1
ATOM 675 C CA . LEU A 1 92 ? -26.002 -7.223 34.132 1.00 53.34 92 LEU A CA 1
ATOM 676 C C . LEU A 1 92 ? -26.327 -7.225 35.638 1.00 53.34 92 LEU A C 1
ATOM 678 O O . LEU A 1 92 ? -27.406 -7.650 36.034 1.00 53.34 92 LEU A O 1
ATOM 682 N N . LEU A 1 93 ? -25.383 -6.765 36.459 1.00 55.91 93 LEU A N 1
ATOM 683 C CA . LEU A 1 93 ? -25.516 -6.575 37.898 1.00 55.91 93 LEU A CA 1
ATOM 684 C C . LEU A 1 93 ? -25.084 -5.137 38.220 1.00 55.91 93 LEU A C 1
ATOM 686 O O . LEU A 1 93 ? -23.881 -4.893 38.368 1.00 55.91 93 LEU A O 1
ATOM 690 N N . PRO A 1 94 ? -26.017 -4.172 38.267 1.00 57.16 94 PRO A N 1
ATOM 691 C CA . PRO A 1 94 ? -25.700 -2.829 38.724 1.00 57.16 94 PRO A CA 1
ATOM 692 C C . PRO A 1 94 ? -25.287 -2.876 40.206 1.00 57.16 94 PRO A C 1
ATOM 694 O O . PRO A 1 94 ? -25.842 -3.666 40.974 1.00 57.16 94 PRO A O 1
ATOM 697 N N . PRO A 1 95 ? -24.301 -2.071 40.631 1.00 60.16 95 PRO A N 1
ATOM 698 C CA . PRO A 1 95 ? -23.947 -1.971 42.040 1.00 60.16 95 PRO A CA 1
ATOM 699 C C . PRO A 1 95 ? -25.125 -1.365 42.819 1.00 60.16 95 PRO A C 1
ATOM 701 O O . PRO A 1 95 ? -25.452 -0.194 42.641 1.00 60.16 95 PRO A O 1
ATOM 704 N N . ASP A 1 96 ? -25.776 -2.173 43.657 1.00 56.84 96 ASP A N 1
ATOM 705 C CA . ASP A 1 96 ? -26.868 -1.735 44.527 1.00 56.84 96 ASP A CA 1
ATOM 706 C C . ASP A 1 96 ? -26.299 -1.202 45.852 1.00 56.84 96 ASP A C 1
ATOM 708 O O . ASP A 1 96 ? -25.759 -1.949 46.671 1.00 56.84 96 ASP A O 1
ATOM 712 N N . ASN A 1 97 ? -26.398 0.112 46.057 1.00 56.19 97 ASN A N 1
ATOM 713 C CA . ASN A 1 97 ? -25.901 0.802 47.250 1.00 56.19 97 ASN A CA 1
ATOM 714 C C . ASN A 1 97 ? -26.983 0.909 48.348 1.00 56.19 97 ASN A C 1
ATOM 716 O O . ASN A 1 97 ? -27.109 1.940 49.009 1.00 56.19 97 ASN A O 1
ATOM 720 N N . ALA A 1 98 ? -27.769 -0.149 48.568 1.00 48.47 98 ALA A N 1
ATOM 721 C CA . ALA A 1 98 ? -28.887 -0.169 49.519 1.00 48.47 98 ALA A CA 1
ATOM 722 C C . ALA A 1 98 ? -28.497 -0.273 51.018 1.00 48.47 98 ALA A C 1
ATOM 724 O O . ALA A 1 98 ? -29.376 -0.350 51.874 1.00 48.47 98 ALA A O 1
ATOM 725 N N . THR A 1 99 ? -27.206 -0.273 51.378 1.00 47.47 99 THR A N 1
ATOM 726 C CA . THR A 1 99 ? -26.724 -0.591 52.747 1.00 47.47 99 THR A CA 1
ATOM 727 C C . THR A 1 99 ? -26.033 0.555 53.503 1.00 47.47 99 THR A C 1
ATOM 729 O O . THR A 1 99 ? -25.351 0.316 54.496 1.00 47.47 99 THR A O 1
ATOM 732 N N . GLY A 1 100 ? -26.226 1.818 53.105 1.00 53.44 100 GLY A N 1
ATOM 733 C CA . GLY A 1 100 ? -25.769 2.969 53.907 1.00 53.44 100 GLY A CA 1
ATOM 734 C C . GLY A 1 100 ? -24.256 3.230 53.884 1.00 53.44 100 GLY A C 1
ATOM 735 O O . GLY A 1 100 ? -23.736 3.932 54.750 1.00 53.44 100 GLY A O 1
ATOM 736 N N . ASN A 1 101 ? -23.538 2.700 52.891 1.00 60.00 101 ASN A N 1
ATOM 737 C CA . ASN A 1 101 ? -22.138 3.040 52.647 1.00 60.00 101 ASN A CA 1
ATOM 738 C C . ASN A 1 101 ? -22.046 4.169 51.602 1.00 60.00 101 ASN A C 1
ATOM 740 O O . ASN A 1 101 ? -22.263 3.947 50.414 1.00 60.00 101 ASN A O 1
ATOM 744 N N . PHE A 1 102 ? -21.720 5.387 52.042 1.00 60.09 102 PHE A N 1
ATOM 745 C CA . PHE A 1 102 ? -21.628 6.606 51.217 1.00 60.09 102 PHE A CA 1
ATOM 746 C C . PHE A 1 102 ? -20.324 6.707 50.407 1.00 60.09 102 PHE A C 1
ATOM 748 O O . PHE A 1 102 ? -19.763 7.789 50.225 1.00 60.09 102 PHE A O 1
ATOM 755 N N . THR A 1 103 ? -19.792 5.585 49.929 1.00 58.34 103 THR A N 1
ATOM 756 C CA . THR A 1 103 ? -18.602 5.608 49.076 1.00 58.34 103 THR A CA 1
ATOM 757 C C . THR A 1 103 ? -19.019 5.940 47.646 1.00 58.34 103 THR A C 1
ATOM 759 O O . THR A 1 103 ? -19.605 5.128 46.940 1.00 58.34 103 THR A O 1
ATOM 762 N N . HIS A 1 104 ? -18.742 7.175 47.221 1.00 65.75 104 HIS A N 1
ATOM 763 C CA . HIS A 1 104 ? -19.040 7.657 45.873 1.00 65.75 104 HIS A CA 1
ATOM 764 C C . HIS A 1 104 ? -18.266 6.843 44.822 1.00 65.75 104 HIS A C 1
ATOM 766 O O . HIS A 1 104 ? -17.059 7.023 44.625 1.00 65.75 104 HIS A O 1
ATOM 772 N N . ILE A 1 105 ? -18.965 5.929 44.148 1.00 70.81 105 ILE A N 1
ATOM 773 C CA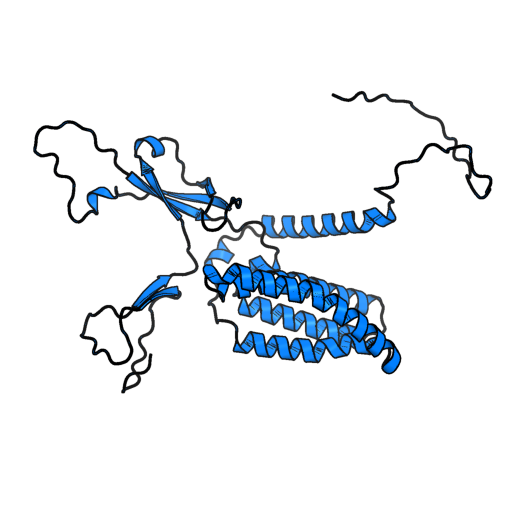 . ILE A 1 105 ? -18.399 5.107 43.080 1.00 70.81 105 ILE A CA 1
ATOM 774 C C . ILE A 1 105 ? -18.276 5.975 41.830 1.00 70.81 105 ILE A C 1
ATOM 776 O O . ILE A 1 105 ? -19.274 6.389 41.241 1.00 70.81 105 ILE A O 1
ATOM 780 N N . VAL A 1 106 ? -17.036 6.241 41.420 1.00 75.31 106 VAL A N 1
ATOM 781 C CA . VAL A 1 106 ? -16.757 7.087 40.259 1.00 75.31 106 VAL A CA 1
ATOM 782 C C . VAL A 1 106 ? -17.266 6.421 38.982 1.00 75.31 106 VAL A C 1
ATOM 784 O O . VAL A 1 106 ? -16.759 5.373 38.569 1.00 75.31 106 VAL A O 1
ATOM 787 N N . GLN A 1 107 ? -18.229 7.073 38.337 1.00 78.56 107 GLN A N 1
ATOM 788 C CA . GLN A 1 107 ? -18.800 6.639 37.068 1.00 78.56 107 GLN A CA 1
ATOM 789 C C . GLN A 1 107 ? -17.810 6.848 35.917 1.00 78.56 107 GLN A C 1
ATOM 791 O O . GLN A 1 107 ? -16.980 7.767 35.940 1.00 78.56 107 GLN A O 1
ATOM 796 N N . ARG A 1 108 ? -17.874 5.968 34.910 1.00 85.44 108 ARG A N 1
ATOM 797 C CA . ARG A 1 108 ? -17.006 6.022 33.727 1.00 85.44 108 ARG A CA 1
ATOM 798 C C . ARG A 1 108 ? -17.836 6.152 32.462 1.00 85.44 108 ARG A C 1
ATOM 800 O O . ARG A 1 108 ? -18.684 5.302 32.192 1.00 85.44 108 ARG A O 1
ATOM 807 N N . PHE A 1 109 ? -17.523 7.170 31.673 1.00 83.81 109 PHE A N 1
ATOM 808 C CA . PHE A 1 109 ? -18.185 7.448 30.409 1.00 83.81 109 PHE A CA 1
ATOM 809 C C . PHE A 1 109 ? -17.276 7.062 29.239 1.00 83.81 109 PHE A C 1
ATOM 811 O O . PHE A 1 109 ? -16.084 7.399 29.241 1.00 83.81 109 PHE A O 1
ATOM 818 N N . PRO A 1 110 ? -17.814 6.354 28.234 1.00 86.50 110 PRO A N 1
ATOM 819 C CA . PRO A 1 110 ? -17.061 6.007 27.044 1.00 86.50 110 PRO A CA 1
ATOM 820 C C . PRO A 1 110 ? -16.890 7.242 26.156 1.00 86.50 110 PRO A C 1
ATOM 822 O O . PRO A 1 110 ? -17.863 7.852 25.721 1.00 86.50 110 PRO A O 1
ATOM 825 N N . VAL A 1 111 ? -15.649 7.593 25.844 1.00 87.75 111 VAL A N 1
ATOM 826 C CA . VAL A 1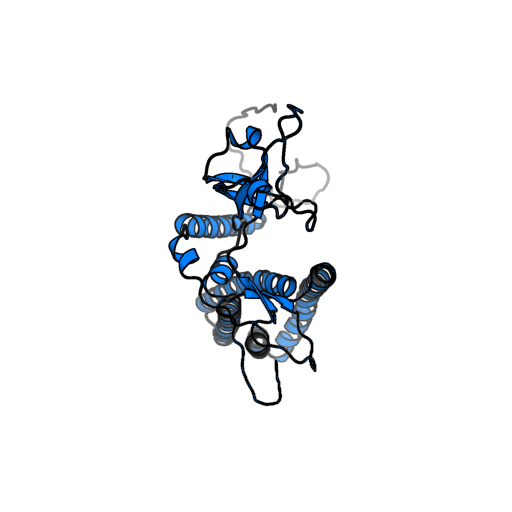 111 ? -15.296 8.650 24.894 1.00 87.75 111 VAL A CA 1
ATOM 827 C C . VAL A 1 111 ? -14.816 8.008 23.603 1.00 87.75 111 VAL A C 1
ATOM 829 O O . VAL A 1 111 ? -13.913 7.168 23.607 1.00 87.75 111 VAL A O 1
ATOM 832 N N . LYS A 1 112 ? -15.422 8.409 22.489 1.00 85.94 112 LYS A N 1
ATOM 833 C CA . LYS A 1 112 ? -15.062 7.960 21.148 1.00 85.94 112 LYS A CA 1
ATOM 834 C C . LYS A 1 112 ? -13.962 8.855 20.589 1.00 85.94 112 LYS A C 1
ATOM 836 O O . LYS A 1 112 ? -14.160 10.059 20.433 1.00 85.94 112 LYS A O 1
ATOM 841 N N . ILE A 1 113 ? -12.824 8.257 20.258 1.00 85.31 113 ILE A N 1
ATOM 842 C CA . ILE A 1 113 ? -11.670 8.924 19.652 1.00 85.31 113 ILE A CA 1
ATOM 843 C C . ILE A 1 113 ? -11.471 8.351 18.249 1.00 85.31 113 ILE A C 1
ATOM 845 O O . ILE A 1 113 ? -11.335 7.135 18.077 1.00 85.31 113 ILE A O 1
ATOM 849 N N . VAL A 1 114 ? -11.461 9.223 17.245 1.00 81.62 114 VAL A N 1
ATOM 850 C CA . VAL A 1 114 ? -11.209 8.864 15.845 1.00 81.62 114 VAL A CA 1
ATOM 851 C C . VAL A 1 114 ? -9.746 9.146 15.528 1.00 81.62 114 VAL A C 1
ATOM 853 O O . VAL A 1 114 ? -9.218 10.203 15.862 1.00 81.62 114 VAL A O 1
ATOM 856 N N . ILE A 1 115 ? -9.074 8.175 14.911 1.00 77.38 115 ILE A N 1
ATOM 857 C CA . ILE A 1 115 ? -7.651 8.265 14.574 1.00 77.38 115 ILE A CA 1
ATOM 858 C C . ILE A 1 115 ? -7.498 9.070 13.282 1.00 77.38 115 ILE A C 1
ATOM 860 O O . ILE A 1 115 ? -8.166 8.792 12.284 1.00 77.38 115 ILE A O 1
ATOM 864 N N . GLU A 1 116 ? -6.594 10.045 13.286 1.00 69.69 116 GLU A N 1
ATOM 865 C CA . GLU A 1 116 ? -6.239 10.794 12.088 1.00 69.69 116 GLU A CA 1
ATOM 866 C C . GLU A 1 116 ? -5.305 9.957 11.202 1.00 69.69 116 GLU A C 1
ATOM 868 O O . GLU A 1 116 ? -4.340 9.361 11.694 1.00 69.69 116 GLU A O 1
ATOM 873 N N . PRO A 1 117 ? -5.546 9.899 9.881 1.00 59.78 117 PRO A N 1
ATOM 874 C CA . PRO A 1 117 ? -4.632 9.234 8.966 1.00 59.78 117 PRO A CA 1
ATOM 875 C C . PRO A 1 117 ? -3.317 10.025 8.886 1.00 59.78 117 PRO A C 1
ATOM 877 O O . PRO A 1 117 ? -3.233 11.069 8.242 1.00 59.78 117 PRO A O 1
ATOM 880 N N . VAL A 1 118 ? -2.275 9.522 9.548 1.00 51.69 118 VAL A N 1
ATOM 881 C CA . VAL A 1 118 ? -0.944 10.143 9.576 1.00 51.69 118 VAL A CA 1
ATOM 882 C C . VAL A 1 118 ? -0.284 10.060 8.197 1.00 51.69 118 VAL A C 1
ATOM 884 O O . VAL A 1 118 ? -0.009 8.965 7.713 1.00 51.69 118 VAL A O 1
ATOM 887 N N . GLY A 1 119 ? 0.007 11.221 7.595 1.00 54.66 119 GLY A N 1
ATOM 888 C CA . GLY A 1 119 ? 1.081 11.403 6.604 1.00 54.66 119 GLY A CA 1
ATOM 889 C C . GLY A 1 119 ? 1.057 10.440 5.420 1.00 54.66 119 GLY A C 1
ATOM 890 O O . GLY A 1 119 ? 2.088 9.912 5.011 1.00 54.66 119 GLY A O 1
ATOM 891 N N . VAL A 1 120 ? -0.129 10.171 4.892 1.00 56.00 120 VAL A N 1
ATOM 892 C CA . VAL A 1 120 ? -0.321 9.194 3.834 1.00 56.00 120 VAL A CA 1
ATOM 893 C C . VAL A 1 120 ? -0.089 9.893 2.489 1.00 56.00 120 VAL A C 1
ATOM 895 O O . VAL A 1 120 ? -0.890 10.736 2.093 1.00 56.00 120 VAL A O 1
ATOM 898 N N . GLY A 1 121 ? 1.006 9.568 1.784 1.00 65.50 121 GLY A N 1
ATOM 899 C CA . GLY A 1 121 ? 1.269 10.102 0.438 1.00 65.50 121 GLY A CA 1
ATOM 900 C C . GLY A 1 121 ? 0.052 9.933 -0.483 1.00 65.50 121 GLY A C 1
ATOM 901 O O . GLY A 1 121 ? -0.726 8.996 -0.304 1.00 65.50 121 GLY A O 1
ATOM 902 N N . LEU A 1 122 ? -0.132 10.829 -1.460 1.00 71.31 122 LEU A N 1
ATOM 903 C CA . LEU A 1 122 ? -1.373 10.953 -2.247 1.00 71.31 122 LEU A CA 1
ATOM 904 C C . LEU A 1 122 ? -1.886 9.608 -2.806 1.00 71.31 122 LEU A C 1
ATOM 906 O O . LEU A 1 122 ? -3.085 9.340 -2.772 1.00 71.31 122 LEU A O 1
ATOM 910 N N . GLY A 1 123 ? -0.988 8.711 -3.227 1.00 69.88 123 GLY A N 1
ATOM 911 C CA . GLY A 1 123 ? -1.349 7.357 -3.662 1.00 69.88 123 GLY A CA 1
ATOM 912 C C . GLY A 1 123 ? -1.908 6.460 -2.555 1.00 69.88 123 GLY A C 1
ATOM 913 O O . GLY A 1 123 ? -2.929 5.799 -2.738 1.00 69.88 123 GLY A O 1
ATOM 914 N N . CYS A 1 124 ? -1.297 6.471 -1.375 1.00 71.56 124 CYS A N 1
ATOM 915 C CA . CYS A 1 124 ? -1.811 5.753 -0.213 1.00 71.56 124 CYS A CA 1
ATOM 916 C C . CYS A 1 124 ? -3.135 6.359 0.286 1.00 71.56 124 CYS A C 1
ATOM 918 O O . CYS A 1 124 ? -4.012 5.629 0.747 1.00 71.56 124 CYS A O 1
ATOM 920 N N . TRP A 1 125 ? -3.325 7.672 0.135 1.00 73.75 125 TRP A N 1
ATOM 921 C CA . TRP A 1 125 ? -4.562 8.354 0.510 1.00 73.75 125 TRP A CA 1
ATOM 922 C C . TRP A 1 125 ? -5.711 7.954 -0.424 1.00 73.75 125 TRP A C 1
ATOM 924 O O . TRP A 1 125 ? -6.778 7.530 0.031 1.00 73.75 125 TRP A O 1
ATOM 934 N N . LEU A 1 126 ? -5.460 7.945 -1.737 1.00 73.38 126 LEU A N 1
ATOM 935 C CA . LEU A 1 126 ? -6.402 7.414 -2.725 1.00 73.38 126 LEU A CA 1
ATOM 936 C C . LEU A 1 126 ? -6.722 5.935 -2.474 1.00 73.38 126 LEU A C 1
ATOM 938 O O . LEU A 1 126 ? -7.871 5.523 -2.649 1.00 73.38 126 LEU A O 1
ATOM 942 N N . ALA A 1 127 ? -5.746 5.133 -2.034 1.00 74.62 127 ALA A N 1
ATOM 943 C CA . ALA A 1 127 ? -5.951 3.719 -1.710 1.00 74.62 127 ALA A CA 1
ATOM 944 C C . ALA A 1 127 ? -6.919 3.535 -0.532 1.00 74.62 127 ALA A C 1
ATOM 946 O O . ALA A 1 127 ? -7.769 2.636 -0.548 1.00 74.62 127 ALA A O 1
ATOM 947 N N . VAL A 1 128 ? -6.849 4.428 0.460 1.00 70.94 128 VAL A N 1
ATOM 948 C CA . VAL A 1 128 ? -7.799 4.474 1.575 1.00 70.94 128 VAL A CA 1
ATOM 949 C C . VAL A 1 128 ? -9.197 4.888 1.106 1.00 70.94 128 VAL A C 1
ATOM 951 O O . VAL A 1 128 ? -10.167 4.399 1.669 1.00 70.94 128 VAL A O 1
ATOM 954 N N . ILE A 1 129 ? -9.368 5.683 0.053 1.00 73.38 129 ILE A N 1
ATOM 955 C CA . ILE A 1 129 ? -10.709 6.112 -0.396 1.00 73.38 129 ILE A CA 1
ATOM 956 C C . ILE A 1 129 ? -11.336 5.139 -1.404 1.00 73.38 129 ILE A C 1
ATOM 958 O O . ILE A 1 129 ? -12.459 4.659 -1.214 1.00 73.38 129 ILE A O 1
ATOM 962 N N . PHE A 1 130 ? -10.619 4.833 -2.485 1.00 74.69 130 PHE A N 1
ATOM 963 C CA . PHE A 1 130 ? -11.175 4.159 -3.662 1.00 74.69 130 PHE A CA 1
ATOM 964 C C . PHE A 1 130 ? -11.041 2.634 -3.648 1.00 74.69 130 PHE A C 1
ATOM 966 O O . PHE A 1 130 ? -11.690 1.983 -4.468 1.00 74.69 130 PHE A O 1
ATOM 973 N N . SER A 1 131 ? -10.281 2.077 -2.694 1.00 83.94 131 SER A N 1
ATOM 974 C CA . SER A 1 131 ? -9.865 0.670 -2.538 1.00 83.94 131 SER A CA 1
ATOM 975 C C . SER A 1 131 ? -8.391 0.478 -2.869 1.00 83.94 131 SER A C 1
ATOM 977 O O . SER A 1 131 ? -7.928 0.821 -3.960 1.00 83.94 131 SER A O 1
ATOM 979 N N . LEU A 1 132 ? -7.691 -0.197 -1.957 1.00 83.94 132 LEU A N 1
ATOM 980 C CA . LEU A 1 132 ? -6.286 -0.546 -2.112 1.00 83.94 132 LEU A CA 1
ATOM 981 C C . LEU A 1 132 ? -6.024 -1.337 -3.399 1.00 83.94 132 LEU A C 1
ATOM 983 O O . LEU A 1 132 ? -5.096 -1.023 -4.136 1.00 83.94 132 LEU A O 1
ATOM 987 N N . ARG A 1 133 ? -6.881 -2.317 -3.714 1.00 87.50 133 ARG A N 1
ATOM 988 C CA . ARG A 1 133 ? -6.749 -3.142 -4.923 1.00 87.50 133 ARG A CA 1
ATOM 989 C C . ARG A 1 133 ? -6.770 -2.301 -6.195 1.00 87.50 133 ARG A C 1
ATOM 991 O O . ARG A 1 133 ? -5.986 -2.551 -7.101 1.00 87.50 133 ARG A O 1
ATOM 998 N N . ARG A 1 134 ? -7.688 -1.336 -6.288 1.00 88.69 134 ARG A N 1
ATOM 999 C CA . ARG A 1 134 ? -7.862 -0.533 -7.507 1.00 88.69 134 ARG A CA 1
ATOM 1000 C C . ARG A 1 134 ? -6.673 0.383 -7.722 1.00 88.69 134 ARG A C 1
ATOM 1002 O O . ARG A 1 134 ? -6.146 0.417 -8.824 1.00 88.69 134 ARG A O 1
ATOM 1009 N N . ILE A 1 135 ? -6.237 1.069 -6.668 1.00 90.94 135 ILE A N 1
ATOM 1010 C CA . ILE A 1 135 ? -5.091 1.974 -6.749 1.00 90.94 135 ILE A CA 1
ATOM 1011 C C . ILE A 1 135 ? -3.797 1.205 -7.016 1.00 90.94 135 ILE A C 1
ATOM 1013 O O . ILE A 1 135 ? -3.026 1.631 -7.867 1.00 90.94 135 ILE A O 1
ATOM 1017 N N . MET A 1 136 ? -3.602 0.036 -6.394 1.00 90.62 136 MET A N 1
ATOM 1018 C CA . MET A 1 136 ? -2.456 -0.828 -6.689 1.00 90.62 136 MET A CA 1
ATOM 1019 C C . MET A 1 136 ? -2.439 -1.268 -8.160 1.00 90.62 136 MET A C 1
ATOM 1021 O O . MET A 1 136 ? -1.431 -1.108 -8.838 1.00 90.62 136 MET A O 1
ATOM 1025 N N . LEU A 1 137 ? -3.560 -1.780 -8.682 1.00 92.88 137 LEU A N 1
ATOM 1026 C CA . LEU A 1 137 ? -3.641 -2.233 -10.076 1.00 92.88 137 LEU A CA 1
ATOM 1027 C C . LEU A 1 137 ? -3.504 -1.081 -11.077 1.00 92.88 137 LEU A C 1
ATOM 1029 O O . LEU A 1 137 ? -2.865 -1.260 -12.108 1.00 92.88 137 LEU A O 1
ATOM 1033 N N . LEU A 1 138 ? -4.063 0.095 -10.774 1.00 93.56 138 LEU A N 1
ATOM 1034 C CA . LEU A 1 138 ? -3.888 1.298 -11.590 1.00 93.56 138 LEU A CA 1
ATOM 1035 C C . LEU A 1 138 ? -2.431 1.765 -11.592 1.00 93.56 138 LEU A C 1
ATOM 1037 O O . LEU A 1 138 ? -1.926 2.126 -12.648 1.00 93.56 138 LEU A O 1
ATOM 1041 N N . ALA A 1 139 ? -1.744 1.720 -10.449 1.00 92.50 139 ALA A N 1
ATOM 1042 C CA . ALA A 1 139 ? -0.331 2.072 -10.366 1.00 92.50 139 ALA A CA 1
ATOM 1043 C C . ALA A 1 139 ? 0.547 1.070 -11.131 1.00 92.50 139 ALA A C 1
ATOM 1045 O O . ALA A 1 139 ? 1.414 1.488 -11.889 1.00 92.50 139 ALA A O 1
ATOM 1046 N N . ILE A 1 140 ? 0.290 -0.238 -11.013 1.00 94.12 140 ILE A N 1
ATOM 1047 C CA . ILE A 1 140 ? 1.005 -1.268 -11.789 1.00 94.12 140 ILE A CA 1
ATOM 1048 C C . ILE A 1 140 ? 0.755 -1.087 -13.293 1.00 94.12 140 ILE A C 1
ATOM 1050 O O . ILE A 1 140 ? 1.696 -1.145 -14.082 1.00 94.12 140 ILE A O 1
ATOM 1054 N N . ALA A 1 141 ? -0.493 -0.824 -13.694 1.00 95.19 141 ALA A N 1
ATOM 1055 C CA . ALA A 1 141 ? -0.828 -0.554 -15.089 1.00 95.19 141 ALA A CA 1
ATOM 1056 C C . ALA A 1 141 ? -0.121 0.707 -15.601 1.00 95.19 141 ALA A C 1
ATOM 1058 O O . ALA A 1 141 ? 0.474 0.662 -16.671 1.00 95.19 141 ALA A O 1
ATOM 1059 N N . LEU A 1 142 ? -0.123 1.794 -14.820 1.00 94.56 142 LEU A N 1
ATOM 1060 C CA . LEU A 1 142 ? 0.594 3.029 -15.141 1.00 94.56 142 LEU A CA 1
ATOM 1061 C C . LEU A 1 142 ? 2.104 2.790 -15.262 1.00 94.56 142 LEU A C 1
ATOM 1063 O O . LEU A 1 142 ? 2.729 3.301 -16.183 1.00 94.56 142 LEU A O 1
ATOM 1067 N N . PHE A 1 143 ? 2.696 1.993 -14.372 1.00 95.38 143 PHE A N 1
ATOM 1068 C CA . PHE A 1 143 ? 4.113 1.644 -14.441 1.00 95.38 143 PHE A CA 1
ATOM 1069 C C . PHE A 1 143 ? 4.437 0.880 -15.734 1.00 95.38 143 PHE A C 1
ATOM 1071 O O . PHE A 1 143 ? 5.377 1.237 -16.442 1.00 95.38 143 PHE A O 1
ATOM 1078 N N . ALA A 1 144 ? 3.630 -0.129 -16.076 1.00 94.69 144 ALA A N 1
ATOM 1079 C CA . ALA A 1 144 ? 3.834 -0.955 -17.263 1.00 94.69 144 ALA A CA 1
ATOM 1080 C C . ALA A 1 144 ? 3.625 -0.173 -18.571 1.00 94.69 144 ALA A C 1
ATOM 1082 O O . ALA A 1 144 ? 4.444 -0.286 -19.483 1.00 94.69 144 ALA A O 1
ATOM 1083 N N . THR A 1 145 ? 2.576 0.653 -18.664 1.00 94.44 145 THR A N 1
ATOM 1084 C CA . THR A 1 145 ? 2.334 1.489 -19.851 1.00 94.44 145 THR A CA 1
ATOM 1085 C C . THR A 1 145 ? 3.405 2.560 -20.007 1.00 94.44 145 THR A C 1
ATOM 1087 O O . THR A 1 145 ? 3.878 2.787 -21.116 1.00 94.44 145 THR A O 1
ATOM 1090 N N . SER A 1 146 ? 3.851 3.169 -18.907 1.00 94.50 146 SER A N 1
ATOM 1091 C CA . SER A 1 146 ? 4.923 4.165 -18.931 1.00 94.50 146 SER A CA 1
ATOM 1092 C C . SER A 1 146 ? 6.269 3.538 -19.313 1.00 94.50 146 SER A C 1
ATOM 1094 O O . SER A 1 146 ? 7.038 4.147 -20.051 1.00 94.50 146 SER A O 1
ATOM 1096 N N . SER A 1 147 ? 6.534 2.295 -18.892 1.00 94.56 147 SER A N 1
ATOM 1097 C CA . SER A 1 147 ? 7.699 1.526 -19.349 1.00 94.56 147 SER A CA 1
ATOM 1098 C C . SER A 1 147 ? 7.627 1.200 -20.842 1.00 94.56 147 SER A C 1
ATOM 1100 O O . SER A 1 147 ? 8.609 1.377 -21.553 1.00 94.56 147 SER A O 1
ATOM 1102 N N . ALA A 1 148 ? 6.458 0.793 -21.346 1.00 93.38 148 ALA A N 1
ATOM 1103 C CA . ALA A 1 148 ? 6.261 0.542 -22.774 1.00 93.38 148 ALA A CA 1
ATOM 1104 C C . ALA A 1 148 ? 6.468 1.806 -23.622 1.00 93.38 148 ALA A C 1
ATOM 1106 O O . ALA A 1 148 ? 7.123 1.742 -24.658 1.00 93.38 148 ALA A O 1
ATOM 1107 N N . ILE A 1 149 ? 5.979 2.962 -23.156 1.00 93.12 149 ILE A N 1
ATOM 1108 C CA . ILE A 1 149 ? 6.240 4.248 -23.814 1.00 93.12 149 ILE A CA 1
ATOM 1109 C C . ILE A 1 149 ? 7.748 4.510 -23.832 1.00 93.12 149 ILE A C 1
ATOM 1111 O O . ILE A 1 149 ? 8.297 4.711 -24.905 1.00 93.12 149 ILE A O 1
ATOM 1115 N N . ALA A 1 150 ? 8.444 4.403 -22.696 1.00 91.25 150 ALA A N 1
ATOM 1116 C CA . ALA A 1 150 ? 9.896 4.605 -22.653 1.00 91.25 150 ALA A CA 1
ATOM 1117 C C . ALA A 1 150 ? 10.675 3.665 -23.59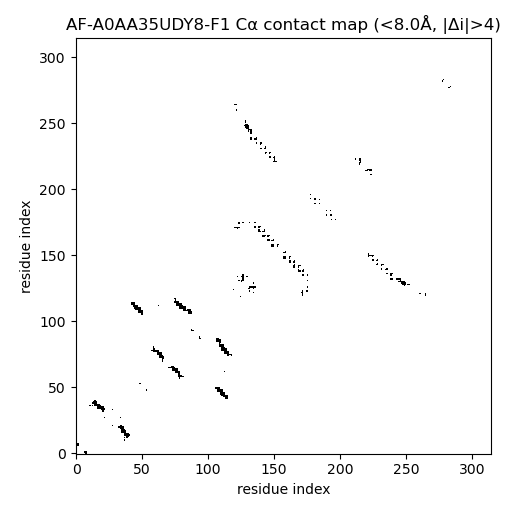5 1.00 91.25 150 ALA A C 1
ATOM 1119 O O . ALA A 1 150 ? 11.666 4.083 -24.186 1.00 91.25 150 ALA A O 1
ATOM 1120 N N . ALA A 1 151 ? 10.211 2.423 -23.772 1.00 89.38 151 ALA A N 1
ATOM 1121 C CA . ALA A 1 151 ? 10.846 1.437 -24.647 1.00 89.38 151 ALA A CA 1
ATOM 1122 C C . ALA A 1 151 ? 10.765 1.791 -26.142 1.00 89.38 151 ALA A C 1
ATOM 1124 O O . ALA A 1 151 ? 11.626 1.379 -26.918 1.00 89.38 151 ALA A O 1
ATOM 1125 N N . MET A 1 152 ? 9.720 2.511 -26.560 1.00 90.31 152 MET A N 1
ATOM 1126 C CA . MET A 1 152 ? 9.464 2.835 -27.971 1.00 90.31 152 MET A CA 1
ATOM 1127 C C . MET A 1 152 ? 10.000 4.216 -28.369 1.00 90.31 152 MET A C 1
ATOM 1129 O O . MET A 1 152 ? 10.074 4.542 -29.556 1.00 90.31 152 MET A O 1
ATOM 1133 N N . THR A 1 153 ? 10.352 5.050 -27.392 1.00 89.00 153 THR A N 1
ATOM 1134 C CA . THR A 1 153 ? 10.616 6.473 -27.614 1.00 89.00 153 THR A CA 1
ATOM 1135 C C . THR A 1 153 ? 12.096 6.770 -27.716 1.00 89.00 153 THR A C 1
ATOM 1137 O O . THR A 1 153 ? 12.867 6.406 -26.836 1.00 89.00 153 THR A O 1
ATOM 1140 N N . HIS A 1 154 ? 12.465 7.503 -28.761 1.00 85.19 154 HIS A N 1
ATOM 1141 C CA . HIS A 1 154 ? 13.828 7.987 -28.983 1.00 85.19 154 HIS A CA 1
ATOM 1142 C C . HIS A 1 154 ? 13.955 9.491 -28.673 1.00 85.19 154 HIS A C 1
ATOM 1144 O O . HIS A 1 154 ? 15.044 10.053 -28.734 1.00 85.19 154 HIS A O 1
ATOM 1150 N N . ASP A 1 155 ? 12.841 10.132 -28.297 1.00 91.50 155 ASP A N 1
ATOM 1151 C CA . ASP A 1 155 ? 12.774 11.538 -27.913 1.00 91.50 155 ASP A CA 1
ATOM 1152 C C . ASP A 1 155 ? 13.027 11.728 -26.416 1.00 91.50 155 ASP A C 1
ATOM 1154 O O . ASP A 1 155 ? 12.348 11.141 -25.567 1.00 91.50 155 ASP A O 1
ATOM 1158 N N . LEU A 1 156 ? 13.950 12.636 -26.083 1.00 90.75 156 LEU A N 1
ATOM 1159 C CA . LEU A 1 156 ? 14.333 12.934 -24.700 1.00 90.75 156 LEU A CA 1
ATOM 1160 C C . LEU A 1 156 ? 13.143 13.410 -23.851 1.00 90.75 156 LEU A C 1
ATOM 1162 O O . LEU A 1 156 ? 12.970 12.953 -22.723 1.00 90.75 156 LEU A O 1
ATOM 1166 N N . THR A 1 157 ? 12.300 14.297 -24.386 1.00 92.38 157 THR A N 1
ATOM 1167 C CA . THR A 1 157 ? 11.139 14.842 -23.660 1.00 92.38 157 THR A CA 1
ATOM 1168 C C . THR A 1 157 ? 10.155 13.743 -23.277 1.00 92.38 157 THR A C 1
ATOM 1170 O O . THR A 1 157 ? 9.708 13.667 -22.133 1.00 92.38 157 THR A O 1
ATOM 1173 N N . LEU A 1 158 ? 9.839 12.863 -24.226 1.00 90.88 158 LEU A N 1
ATOM 1174 C CA . LEU A 1 158 ? 8.889 11.781 -24.009 1.00 90.88 158 LEU A CA 1
ATOM 1175 C C . LEU A 1 158 ? 9.469 10.715 -23.070 1.00 90.88 158 LEU A C 1
ATOM 1177 O O . LEU A 1 158 ? 8.754 10.210 -22.206 1.00 90.88 158 LEU A O 1
ATOM 1181 N N . MET A 1 159 ? 10.779 10.468 -23.148 1.00 90.19 159 MET A N 1
ATOM 1182 C CA . MET A 1 159 ? 11.493 9.607 -22.210 1.00 90.19 159 MET A CA 1
ATOM 1183 C C . MET A 1 159 ? 11.468 10.164 -20.776 1.00 90.19 159 MET A C 1
ATOM 1185 O O . MET A 1 159 ? 11.205 9.416 -19.834 1.00 90.19 159 MET A O 1
ATOM 1189 N N . ILE A 1 160 ? 11.667 11.475 -20.583 1.00 90.94 160 ILE A N 1
ATOM 1190 C CA . ILE A 1 160 ? 11.575 12.121 -19.260 1.00 90.94 160 ILE A CA 1
ATOM 1191 C C . ILE A 1 160 ? 10.152 12.015 -18.696 1.00 90.94 160 ILE A C 1
ATOM 1193 O O . ILE A 1 160 ? 9.980 11.681 -17.519 1.00 90.94 160 ILE A O 1
ATOM 1197 N N . LEU A 1 161 ? 9.126 12.252 -19.520 1.00 92.75 161 LEU A N 1
ATOM 1198 C CA . LEU A 1 161 ? 7.726 12.119 -19.104 1.00 92.75 161 LEU A CA 1
ATOM 1199 C C . LEU A 1 161 ? 7.397 10.675 -18.709 1.00 92.75 161 LEU A C 1
ATOM 1201 O O . LEU A 1 161 ? 6.828 10.440 -17.641 1.00 92.75 161 LEU A O 1
ATOM 1205 N N . ALA A 1 162 ? 7.827 9.704 -19.513 1.00 93.06 162 ALA A N 1
ATOM 1206 C CA . ALA A 1 162 ? 7.648 8.287 -19.226 1.00 93.06 162 ALA A CA 1
ATOM 1207 C C . ALA A 1 162 ? 8.402 7.852 -17.955 1.00 93.06 162 ALA A C 1
ATOM 1209 O O . ALA A 1 162 ? 7.898 7.065 -17.149 1.00 93.06 162 ALA A O 1
ATOM 1210 N N . ARG A 1 163 ? 9.594 8.397 -17.701 1.00 90.88 163 ARG A N 1
ATOM 1211 C CA . ARG A 1 163 ? 10.333 8.123 -16.462 1.00 90.88 163 ARG A CA 1
ATOM 1212 C C . ARG A 1 163 ? 9.666 8.744 -15.240 1.00 90.88 163 ARG A C 1
ATOM 1214 O O . ARG A 1 163 ? 9.584 8.097 -14.197 1.00 90.88 163 ARG A O 1
ATOM 1221 N N . SER A 1 164 ? 9.118 9.944 -15.393 1.00 90.00 164 SER A N 1
ATOM 1222 C CA . SER A 1 164 ? 8.336 10.607 -14.347 1.00 90.00 164 SER A CA 1
ATOM 1223 C C . SER A 1 164 ? 7.078 9.802 -14.002 1.00 90.00 164 SER A C 1
ATOM 1225 O O . SER A 1 164 ? 6.797 9.579 -12.825 1.00 90.00 164 SER A O 1
ATOM 1227 N N . GLY A 1 165 ? 6.372 9.280 -15.012 1.00 90.50 165 GLY A N 1
ATOM 1228 C CA . GLY A 1 165 ? 5.212 8.403 -14.825 1.00 90.50 165 GLY A CA 1
ATOM 1229 C C . GLY A 1 165 ? 5.549 7.112 -14.070 1.00 90.50 165 GLY A C 1
ATOM 1230 O O . GLY A 1 165 ? 4.846 6.750 -13.125 1.00 90.50 165 GLY A O 1
ATOM 1231 N N . MET A 1 166 ? 6.671 6.466 -14.411 1.00 91.88 166 MET A N 1
ATOM 1232 C CA . MET A 1 166 ? 7.182 5.306 -13.666 1.00 91.88 166 MET A CA 1
ATOM 1233 C C . MET A 1 166 ? 7.511 5.656 -12.208 1.00 91.88 166 MET A C 1
ATOM 1235 O O . MET A 1 166 ? 7.154 4.899 -11.306 1.00 91.88 166 MET A O 1
ATOM 1239 N N . GLY A 1 167 ? 8.157 6.801 -11.965 1.00 87.56 167 GLY A N 1
ATOM 1240 C CA . GLY A 1 167 ? 8.498 7.264 -10.617 1.00 87.56 167 GLY A CA 1
ATOM 1241 C C . GLY A 1 167 ? 7.265 7.507 -9.745 1.00 87.56 167 GLY A C 1
ATOM 1242 O O . GLY A 1 167 ? 7.211 7.041 -8.606 1.00 87.56 167 GLY A O 1
ATOM 1243 N N . LEU A 1 168 ? 6.236 8.157 -10.300 1.00 88.25 168 LEU A N 1
ATOM 1244 C CA . LEU A 1 168 ? 4.957 8.356 -9.614 1.00 88.25 168 LEU A CA 1
ATOM 1245 C C . LEU A 1 168 ? 4.290 7.022 -9.273 1.00 88.25 168 LEU A C 1
ATOM 1247 O O . LEU A 1 168 ? 3.873 6.822 -8.133 1.00 88.25 168 LEU A O 1
ATOM 1251 N N . ALA A 1 169 ? 4.225 6.091 -10.227 1.00 90.62 169 ALA A N 1
ATOM 1252 C CA . ALA A 1 169 ? 3.647 4.773 -9.997 1.00 90.62 169 ALA A CA 1
ATOM 1253 C C . ALA A 1 169 ? 4.413 3.980 -8.923 1.00 90.62 169 ALA A C 1
ATOM 1255 O O . ALA A 1 169 ? 3.796 3.433 -8.007 1.00 90.62 169 ALA A O 1
ATOM 1256 N N . ALA A 1 170 ? 5.748 3.973 -8.976 1.00 87.62 170 ALA A N 1
ATOM 1257 C CA . ALA A 1 170 ? 6.592 3.309 -7.982 1.00 87.62 170 ALA A CA 1
ATOM 1258 C C . ALA A 1 170 ? 6.386 3.887 -6.570 1.00 87.62 170 ALA A C 1
ATOM 1260 O O . ALA A 1 170 ? 6.248 3.126 -5.610 1.00 87.62 170 ALA A O 1
ATOM 1261 N N . GLY A 1 171 ? 6.267 5.215 -6.453 1.00 83.00 171 GLY A N 1
ATOM 1262 C CA . GLY A 1 171 ? 5.980 5.900 -5.189 1.00 83.00 171 GLY A CA 1
ATOM 1263 C C . GLY A 1 171 ? 4.636 5.519 -4.558 1.00 83.00 171 GLY A C 1
ATOM 1264 O O . GLY A 1 171 ? 4.463 5.663 -3.350 1.00 83.00 171 GLY A O 1
ATOM 1265 N N . VAL A 1 172 ? 3.695 4.989 -5.346 1.00 87.94 172 VAL A N 1
ATOM 1266 C CA . VAL A 1 172 ? 2.435 4.418 -4.848 1.00 87.94 172 VAL A CA 1
ATOM 1267 C C . VAL A 1 172 ? 2.590 2.929 -4.531 1.00 87.94 172 VAL A C 1
ATOM 1269 O O . VAL A 1 172 ? 2.154 2.481 -3.473 1.00 87.94 172 VAL A O 1
ATOM 1272 N N . ILE A 1 173 ? 3.225 2.150 -5.408 1.00 89.06 173 ILE A N 1
ATOM 1273 C CA . ILE A 1 173 ? 3.322 0.685 -5.273 1.00 89.06 173 ILE A CA 1
ATOM 1274 C C . ILE A 1 173 ? 4.071 0.277 -3.998 1.00 89.06 173 ILE A C 1
ATOM 1276 O O . ILE A 1 173 ? 3.578 -0.572 -3.258 1.00 89.06 173 ILE A O 1
ATOM 1280 N N . ILE A 1 174 ? 5.221 0.898 -3.719 1.00 87.25 174 ILE A N 1
ATOM 1281 C CA . ILE A 1 174 ? 6.100 0.577 -2.579 1.00 87.25 174 ILE A CA 1
ATOM 1282 C C . ILE A 1 174 ? 5.340 0.637 -1.237 1.00 87.25 174 ILE A C 1
ATOM 1284 O O . ILE A 1 174 ? 5.239 -0.383 -0.549 1.00 87.25 174 ILE A O 1
ATOM 1288 N N . PRO A 1 175 ? 4.733 1.774 -0.848 1.00 84.06 175 PRO A N 1
ATOM 1289 C CA . PRO A 1 175 ? 4.013 1.854 0.418 1.00 84.06 175 PRO A CA 1
ATOM 1290 C C . PRO A 1 175 ? 2.693 1.065 0.412 1.00 84.06 175 PRO A C 1
ATOM 1292 O O . PRO A 1 175 ? 2.263 0.589 1.462 1.00 84.06 175 PRO A O 1
ATOM 1295 N N . LEU A 1 176 ? 2.039 0.864 -0.739 1.00 86.81 176 LEU A N 1
ATOM 1296 C CA . LEU A 1 176 ? 0.868 -0.019 -0.790 1.00 86.81 176 LEU A CA 1
ATOM 1297 C C . LEU A 1 176 ? 1.255 -1.484 -0.560 1.00 86.81 176 LEU A C 1
ATOM 1299 O O . LEU A 1 176 ? 0.481 -2.207 0.068 1.00 86.81 176 LEU A O 1
ATOM 1303 N N . ALA A 1 177 ? 2.425 -1.920 -1.032 1.00 86.56 177 ALA A N 1
ATOM 1304 C CA . ALA A 1 177 ? 2.892 -3.294 -0.880 1.00 86.56 177 ALA A CA 1
ATOM 1305 C C . ALA A 1 177 ? 3.062 -3.647 0.603 1.00 86.56 177 ALA A C 1
ATOM 1307 O O . ALA A 1 177 ? 2.447 -4.608 1.070 1.00 86.56 177 ALA A O 1
ATOM 1308 N N . ILE A 1 178 ? 3.748 -2.801 1.379 1.00 84.88 178 ILE A N 1
ATOM 1309 C CA . ILE A 1 178 ? 3.893 -3.030 2.824 1.00 84.88 178 ILE A CA 1
ATOM 1310 C C . ILE A 1 178 ? 2.536 -3.008 3.550 1.00 84.88 178 ILE A C 1
ATOM 1312 O O . ILE A 1 178 ? 2.280 -3.848 4.412 1.00 84.88 178 ILE A O 1
ATOM 1316 N N . ILE A 1 179 ? 1.604 -2.128 3.154 1.00 82.19 179 ILE A N 1
ATOM 1317 C CA . ILE A 1 179 ? 0.243 -2.112 3.723 1.00 82.19 179 ILE A CA 1
ATOM 1318 C C . ILE A 1 179 ? -0.494 -3.423 3.420 1.00 82.19 179 ILE A C 1
ATOM 1320 O O . ILE A 1 179 ? -1.203 -3.942 4.288 1.00 82.19 179 ILE A O 1
ATOM 1324 N N . THR A 1 180 ? -0.352 -3.972 2.210 1.00 84.12 180 THR A N 1
ATOM 1325 C CA . THR A 1 180 ? -0.989 -5.251 1.857 1.00 84.12 180 THR A CA 1
ATOM 1326 C C . THR A 1 180 ? -0.455 -6.399 2.692 1.00 84.12 180 THR A C 1
ATOM 1328 O O . THR A 1 180 ? -1.233 -7.239 3.146 1.00 84.12 180 THR A O 1
ATOM 1331 N N . GLU A 1 181 ? 0.842 -6.399 2.969 1.00 82.88 181 GLU A N 1
ATOM 1332 C CA . GLU A 1 181 ? 1.489 -7.446 3.743 1.00 82.88 181 GLU A CA 1
ATOM 1333 C C . GLU A 1 181 ? 1.060 -7.396 5.210 1.00 82.88 181 GLU A C 1
ATOM 1335 O O . GLU A 1 181 ? 0.588 -8.391 5.763 1.00 82.88 181 GLU A O 1
ATOM 1340 N N . LEU A 1 182 ? 1.071 -6.203 5.810 1.00 80.75 182 LEU A N 1
ATOM 1341 C CA . LEU A 1 182 ? 0.633 -5.989 7.193 1.00 80.75 182 LEU A CA 1
ATOM 1342 C C . LEU A 1 182 ? -0.844 -6.341 7.433 1.00 80.75 182 LEU A C 1
ATOM 1344 O O . LEU A 1 182 ? -1.223 -6.656 8.566 1.00 80.75 182 LEU A O 1
ATOM 1348 N N . ARG A 1 183 ? -1.679 -6.273 6.387 1.00 77.56 183 ARG A N 1
ATOM 1349 C CA . ARG A 1 183 ? -3.087 -6.703 6.421 1.00 77.56 183 ARG A CA 1
ATOM 1350 C C . ARG A 1 183 ? -3.266 -8.201 6.198 1.00 77.56 183 ARG A C 1
ATOM 1352 O O . ARG A 1 183 ? -4.267 -8.752 6.648 1.00 77.56 183 ARG A O 1
ATOM 1359 N N . THR A 1 184 ? -2.340 -8.833 5.485 1.00 81.50 184 THR A N 1
ATOM 1360 C CA . THR A 1 184 ? -2.411 -10.262 5.159 1.00 81.50 184 THR A CA 1
ATOM 1361 C C . THR A 1 184 ? -1.898 -11.111 6.320 1.00 81.50 184 THR A C 1
ATOM 1363 O O . THR A 1 184 ? -2.487 -12.148 6.622 1.00 81.50 184 THR A O 1
ATOM 1366 N N . PHE A 1 185 ? -0.849 -10.659 7.014 1.00 79.31 185 PHE A N 1
ATOM 1367 C CA . PHE A 1 185 ? -0.266 -11.386 8.139 1.00 79.31 185 PHE A CA 1
ATOM 1368 C C . PHE A 1 185 ? -0.931 -11.041 9.489 1.00 79.31 185 PHE A C 1
ATOM 1370 O O . PHE A 1 185 ? -1.200 -9.868 9.776 1.00 79.31 185 PHE A O 1
ATOM 1377 N N . PRO A 1 186 ? -1.167 -12.042 10.364 1.00 77.12 186 PRO A N 1
ATOM 1378 C CA . PRO A 1 186 ? -1.624 -11.810 11.734 1.00 77.12 186 PRO A CA 1
ATOM 1379 C C . PRO A 1 186 ? -0.564 -11.040 12.545 1.00 77.12 186 PRO A C 1
ATOM 1381 O O . PRO A 1 186 ? 0.613 -11.056 12.179 1.00 77.12 186 PRO A O 1
ATOM 1384 N N . PRO A 1 187 ? -0.936 -10.386 13.665 1.00 75.00 187 PRO A N 1
ATOM 1385 C CA . PRO A 1 187 ? -0.031 -9.523 14.434 1.00 75.00 187 PRO A CA 1
ATOM 1386 C C . PRO A 1 187 ? 1.273 -10.208 14.870 1.00 75.00 187 PRO A C 1
ATOM 1388 O O . PRO A 1 187 ? 2.313 -9.560 14.880 1.00 75.00 187 PRO A O 1
ATOM 1391 N N . THR A 1 188 ? 1.247 -11.515 15.136 1.00 78.12 188 THR A N 1
ATOM 1392 C CA . THR A 1 188 ? 2.431 -12.324 15.474 1.00 78.12 188 THR A CA 1
ATOM 1393 C C . THR A 1 188 ? 3.386 -12.552 14.295 1.00 78.12 188 THR A C 1
ATOM 1395 O O . THR A 1 188 ? 4.578 -12.737 14.507 1.00 78.12 188 THR A O 1
ATOM 1398 N N . GLY A 1 189 ? 2.894 -12.511 13.053 1.00 81.44 189 GLY A N 1
ATOM 1399 C CA . GLY A 1 189 ? 3.677 -12.730 11.830 1.00 81.44 189 GLY A CA 1
ATOM 1400 C C . GLY A 1 189 ? 4.151 -11.451 11.135 1.00 81.44 189 GLY A C 1
ATOM 1401 O O . GLY A 1 189 ? 4.841 -11.528 10.122 1.00 81.44 189 GLY A O 1
ATOM 1402 N N . ARG A 1 190 ? 3.804 -10.265 11.653 1.00 81.62 190 ARG A N 1
ATOM 1403 C CA . ARG A 1 190 ? 4.150 -8.986 11.004 1.00 81.62 190 ARG A CA 1
ATOM 1404 C C . ARG A 1 190 ? 5.653 -8.729 10.936 1.00 81.62 190 ARG A C 1
ATOM 1406 O O . ARG A 1 190 ? 6.103 -8.127 9.970 1.00 81.62 190 ARG A O 1
ATOM 1413 N N . ALA A 1 191 ? 6.428 -9.206 11.911 1.00 79.00 191 ALA A N 1
ATOM 1414 C CA . ALA A 1 191 ? 7.886 -9.091 11.875 1.00 79.00 191 ALA A CA 1
ATOM 1415 C C . ALA A 1 191 ? 8.491 -9.863 10.689 1.00 79.00 191 ALA A C 1
ATOM 1417 O O . ALA A 1 191 ? 9.381 -9.355 10.016 1.00 79.00 191 ALA A O 1
ATOM 1418 N N . LEU A 1 192 ? 7.956 -11.054 10.390 1.00 86.31 192 LEU A N 1
ATOM 1419 C CA . LEU A 1 192 ? 8.373 -11.856 9.240 1.00 86.31 192 LEU A CA 1
ATOM 1420 C C . LEU A 1 192 ? 7.985 -11.188 7.916 1.00 86.31 192 LEU A C 1
ATOM 1422 O O . LEU A 1 192 ? 8.808 -11.144 7.014 1.00 86.31 192 LEU A O 1
ATOM 1426 N N . ALA A 1 193 ? 6.785 -10.610 7.825 1.00 80.62 193 ALA A N 1
ATOM 1427 C CA . ALA A 1 193 ? 6.362 -9.822 6.667 1.00 80.62 193 ALA A CA 1
ATOM 1428 C C . ALA A 1 193 ? 7.290 -8.621 6.407 1.00 80.62 193 ALA A C 1
ATOM 1430 O O . ALA A 1 193 ? 7.841 -8.456 5.326 1.00 80.62 193 ALA A O 1
ATOM 1431 N N . ILE A 1 194 ? 7.549 -7.809 7.435 1.00 84.50 194 ILE A N 1
ATOM 1432 C CA . ILE A 1 194 ? 8.463 -6.663 7.319 1.00 84.50 194 ILE A CA 1
ATOM 1433 C C . ILE A 1 194 ? 9.874 -7.132 6.934 1.00 84.50 194 ILE A C 1
ATOM 1435 O O . ILE A 1 194 ? 10.530 -6.490 6.116 1.00 84.50 194 ILE A O 1
ATOM 1439 N N . GLY A 1 195 ? 10.330 -8.262 7.484 1.00 85.12 195 GLY A N 1
ATOM 1440 C CA . GLY A 1 195 ? 11.609 -8.874 7.130 1.00 85.12 195 GLY A CA 1
ATOM 1441 C C . GLY A 1 195 ? 11.668 -9.343 5.673 1.00 85.12 195 GLY A C 1
ATOM 1442 O O . GLY A 1 195 ? 12.638 -9.043 4.980 1.00 85.12 195 GLY A O 1
ATOM 1443 N N . LEU A 1 196 ? 10.626 -10.020 5.182 1.00 86.81 196 LEU A N 1
ATOM 1444 C CA . LEU A 1 196 ? 10.510 -10.452 3.786 1.00 86.81 196 LEU A CA 1
ATOM 1445 C C . LEU A 1 196 ? 10.483 -9.250 2.842 1.00 86.81 196 LEU A C 1
ATOM 1447 O O . LEU A 1 196 ? 11.273 -9.204 1.898 1.00 86.81 196 LEU A O 1
ATOM 1451 N N . TYR A 1 197 ? 9.666 -8.242 3.142 1.00 87.62 197 TYR A N 1
ATOM 1452 C CA . TYR A 1 197 ? 9.641 -6.983 2.407 1.00 87.62 197 TYR A CA 1
ATOM 1453 C C . TYR A 1 197 ? 11.021 -6.320 2.348 1.00 87.62 197 TYR A C 1
ATOM 1455 O O . TYR A 1 197 ? 11.497 -5.975 1.268 1.00 87.62 197 TYR A O 1
ATOM 1463 N N . ALA A 1 198 ? 11.691 -6.169 3.494 1.00 87.19 198 ALA A N 1
ATOM 1464 C CA . ALA A 1 198 ? 13.011 -5.549 3.575 1.00 87.19 198 ALA A CA 1
ATOM 1465 C C . ALA A 1 198 ? 14.072 -6.357 2.814 1.00 87.19 198 ALA A C 1
ATOM 1467 O O . ALA A 1 198 ? 14.917 -5.774 2.128 1.00 87.19 198 ALA A O 1
ATOM 1468 N N . SER A 1 199 ? 14.005 -7.691 2.880 1.00 91.19 199 SER A N 1
ATOM 1469 C CA . SER A 1 199 ? 14.895 -8.569 2.120 1.00 91.19 199 SER A CA 1
ATOM 1470 C C . SER A 1 199 ? 14.713 -8.375 0.612 1.00 91.19 199 SER A C 1
ATOM 1472 O O . SER A 1 199 ? 15.691 -8.132 -0.094 1.00 91.19 199 SER A O 1
ATOM 1474 N N . ALA A 1 200 ? 13.467 -8.346 0.128 1.00 87.56 200 ALA A N 1
ATOM 1475 C CA . ALA A 1 200 ? 13.160 -8.096 -1.275 1.00 87.56 200 ALA A CA 1
ATOM 1476 C C . ALA A 1 200 ? 13.591 -6.685 -1.707 1.00 87.56 200 ALA A C 1
ATOM 1478 O O . ALA A 1 200 ? 14.228 -6.531 -2.747 1.00 87.56 200 ALA A O 1
ATOM 1479 N N . ALA A 1 201 ? 13.315 -5.666 -0.889 1.00 85.75 201 ALA A N 1
ATOM 1480 C CA . ALA A 1 201 ? 13.679 -4.278 -1.167 1.00 85.75 201 ALA A CA 1
ATOM 1481 C C . ALA A 1 201 ? 15.200 -4.059 -1.239 1.00 85.75 201 ALA A C 1
ATOM 1483 O O . ALA A 1 201 ? 15.656 -3.192 -1.980 1.00 85.75 201 ALA A O 1
ATOM 1484 N N . THR A 1 202 ? 15.983 -4.854 -0.505 1.00 89.94 202 THR A N 1
ATOM 1485 C CA . THR A 1 202 ? 17.450 -4.755 -0.507 1.00 89.94 202 THR A CA 1
ATOM 1486 C C . THR A 1 202 ? 18.075 -5.583 -1.632 1.00 89.94 202 THR A C 1
ATOM 1488 O O . THR A 1 202 ? 19.014 -5.120 -2.278 1.00 89.94 202 THR A O 1
ATOM 1491 N N . MET A 1 203 ? 17.562 -6.790 -1.903 1.00 91.31 203 MET A N 1
ATOM 1492 C CA . MET A 1 203 ? 18.120 -7.689 -2.924 1.00 91.31 203 MET A CA 1
ATOM 1493 C C . MET A 1 203 ? 17.714 -7.314 -4.353 1.00 91.31 203 MET A C 1
ATOM 1495 O O . MET A 1 203 ? 18.519 -7.460 -5.273 1.00 91.31 203 MET A O 1
ATOM 1499 N N . ALA A 1 204 ? 16.490 -6.818 -4.561 1.00 88.00 204 ALA A N 1
ATOM 1500 C CA . ALA A 1 204 ? 15.979 -6.539 -5.902 1.00 88.00 204 ALA A CA 1
ATOM 1501 C C . ALA A 1 204 ? 16.814 -5.503 -6.682 1.00 88.00 204 ALA A C 1
ATOM 1503 O O . ALA A 1 204 ? 17.116 -5.785 -7.839 1.00 88.00 204 ALA A O 1
ATOM 1504 N N . PRO A 1 205 ? 17.264 -4.366 -6.106 1.00 89.56 205 PRO A N 1
ATOM 1505 C CA . PRO A 1 205 ? 18.111 -3.413 -6.828 1.00 89.56 205 PRO A CA 1
ATOM 1506 C C . PRO A 1 205 ? 19.458 -4.001 -7.262 1.00 89.56 205 PRO A C 1
ATOM 1508 O O . PRO A 1 205 ? 19.956 -3.664 -8.331 1.00 89.56 205 PRO A O 1
ATOM 1511 N N . GLN A 1 206 ? 20.036 -4.897 -6.454 1.00 90.12 206 GLN A N 1
ATOM 1512 C CA . GLN A 1 206 ? 21.316 -5.543 -6.761 1.00 90.12 206 GLN A CA 1
ATOM 1513 C C . GLN A 1 206 ? 21.167 -6.515 -7.933 1.00 90.12 206 GLN A C 1
ATOM 1515 O O . GLN A 1 206 ? 21.932 -6.450 -8.891 1.00 90.12 206 GLN A O 1
ATOM 1520 N N . ALA A 1 207 ? 20.141 -7.370 -7.887 1.00 91.25 207 ALA A N 1
ATOM 1521 C CA . ALA A 1 207 ? 19.840 -8.292 -8.978 1.00 91.25 207 ALA A CA 1
ATOM 1522 C C . ALA A 1 207 ? 19.448 -7.550 -10.267 1.00 91.25 207 ALA A C 1
ATOM 1524 O O . ALA A 1 207 ? 19.883 -7.936 -11.350 1.00 91.25 207 ALA A O 1
ATOM 1525 N N . ALA A 1 208 ? 18.666 -6.471 -10.145 1.00 88.19 208 ALA A N 1
ATOM 1526 C CA . ALA A 1 208 ? 18.275 -5.632 -11.272 1.00 88.19 2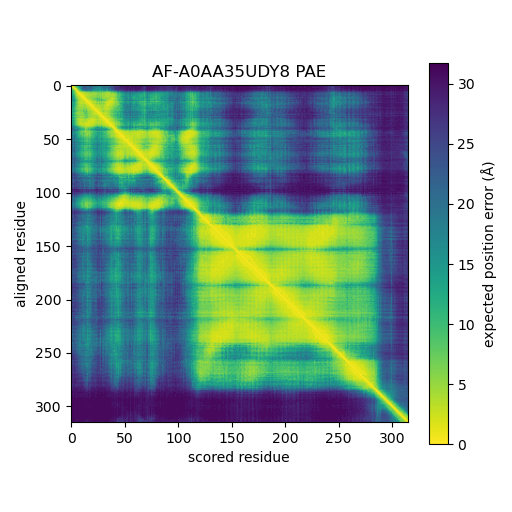08 ALA A CA 1
ATOM 1527 C C . ALA A 1 208 ? 19.496 -4.993 -11.940 1.00 88.19 208 ALA A C 1
ATOM 1529 O O . ALA A 1 208 ? 19.637 -5.116 -13.147 1.00 88.19 208 ALA A O 1
ATOM 1530 N N . ALA A 1 209 ? 20.429 -4.417 -11.175 1.00 90.44 209 ALA A N 1
ATOM 1531 C CA . ALA A 1 209 ? 21.629 -3.801 -11.742 1.00 90.44 209 ALA A CA 1
ATOM 1532 C C . ALA A 1 209 ? 22.469 -4.793 -12.565 1.00 90.44 209 ALA A C 1
ATOM 1534 O O . ALA A 1 209 ? 22.915 -4.462 -13.662 1.00 90.44 209 ALA A O 1
ATOM 1535 N N . SER A 1 210 ? 22.663 -6.020 -12.070 1.00 92.62 210 SER A N 1
ATOM 1536 C CA . SER A 1 210 ? 23.386 -7.057 -12.818 1.00 92.62 210 SER A CA 1
ATOM 1537 C C . SER A 1 210 ? 22.643 -7.489 -14.084 1.00 92.62 210 SER A C 1
ATOM 1539 O O . SER A 1 210 ? 23.261 -7.669 -15.133 1.00 92.62 210 SER A O 1
ATOM 1541 N N . LEU A 1 211 ? 21.320 -7.643 -13.993 1.00 92.31 211 LEU A N 1
ATOM 1542 C CA . LEU A 1 211 ? 20.487 -8.028 -15.127 1.00 92.31 211 LEU A CA 1
ATOM 1543 C C . LEU A 1 211 ? 20.438 -6.931 -16.195 1.00 92.31 211 LEU A C 1
ATOM 1545 O O . LEU A 1 211 ? 20.515 -7.248 -17.378 1.00 92.31 211 LEU A O 1
ATOM 1549 N N . ASP A 1 212 ? 20.363 -5.665 -15.783 1.00 89.62 212 ASP A N 1
ATOM 1550 C CA . ASP A 1 212 ? 20.318 -4.497 -16.662 1.00 89.62 212 ASP A CA 1
ATOM 1551 C C . ASP A 1 212 ? 21.595 -4.392 -17.501 1.00 89.62 212 ASP A C 1
ATOM 1553 O O . ASP A 1 212 ? 21.512 -4.197 -18.713 1.00 89.62 212 ASP A O 1
ATOM 1557 N N . VAL A 1 213 ? 22.770 -4.583 -16.887 1.00 92.25 213 VAL A N 1
ATOM 1558 C CA . VAL A 1 213 ? 24.059 -4.590 -17.604 1.00 92.25 213 VAL A CA 1
ATOM 1559 C C . VAL A 1 213 ? 24.075 -5.685 -18.668 1.00 92.25 213 VAL A C 1
ATOM 1561 O O . VAL A 1 213 ? 24.341 -5.405 -19.836 1.00 92.25 213 VAL A O 1
ATOM 1564 N N . TRP A 1 214 ? 23.710 -6.912 -18.290 1.00 95.06 214 TRP A N 1
ATOM 1565 C CA . TRP A 1 214 ? 23.663 -8.039 -19.221 1.00 95.06 214 TRP A CA 1
ATOM 1566 C C . TRP A 1 214 ? 22.689 -7.790 -20.385 1.00 95.06 214 TRP A C 1
ATOM 1568 O O . TRP A 1 214 ? 23.003 -8.086 -21.541 1.00 95.06 214 TRP A O 1
ATOM 1578 N N . LEU A 1 215 ? 21.526 -7.195 -20.099 1.00 93.50 215 LEU A N 1
ATOM 1579 C CA . LEU A 1 215 ? 20.515 -6.843 -21.097 1.00 93.50 215 LEU A CA 1
ATOM 1580 C C . LEU A 1 215 ? 21.030 -5.809 -22.102 1.00 93.50 215 LEU A C 1
ATOM 1582 O O . LEU A 1 215 ? 20.800 -5.952 -23.303 1.00 93.50 215 LEU A O 1
ATOM 1586 N N . VAL A 1 216 ? 21.720 -4.777 -21.613 1.00 93.62 216 VAL A N 1
ATOM 1587 C CA . VAL A 1 216 ? 22.271 -3.709 -22.454 1.00 93.62 216 VAL A CA 1
ATOM 1588 C C . VAL A 1 216 ? 23.352 -4.247 -23.380 1.00 93.62 216 VAL A C 1
ATOM 1590 O O . VAL A 1 216 ? 23.370 -3.881 -24.553 1.00 93.62 216 VAL A O 1
ATOM 1593 N N . GLU A 1 217 ? 24.213 -5.136 -22.884 1.00 95.06 217 GLU A N 1
ATOM 1594 C CA . GLU A 1 217 ? 25.285 -5.739 -23.682 1.00 95.06 217 GLU A CA 1
ATOM 1595 C C . GLU A 1 217 ? 24.752 -6.592 -24.843 1.00 95.06 217 GLU A C 1
ATOM 1597 O O . GLU A 1 217 ? 25.327 -6.568 -25.930 1.00 95.06 217 GLU A O 1
ATOM 1602 N N . HIS A 1 218 ? 23.644 -7.317 -24.646 1.00 95.31 218 HIS A N 1
ATOM 1603 C CA . HIS A 1 218 ? 23.114 -8.246 -25.654 1.00 95.31 218 HIS A CA 1
ATOM 1604 C C . HIS A 1 218 ? 22.045 -7.627 -26.565 1.00 95.31 218 HIS A C 1
ATOM 1606 O O . HIS A 1 218 ? 21.974 -7.964 -27.749 1.00 95.31 218 HIS A O 1
ATOM 1612 N N . TRP A 1 219 ? 21.189 -6.752 -2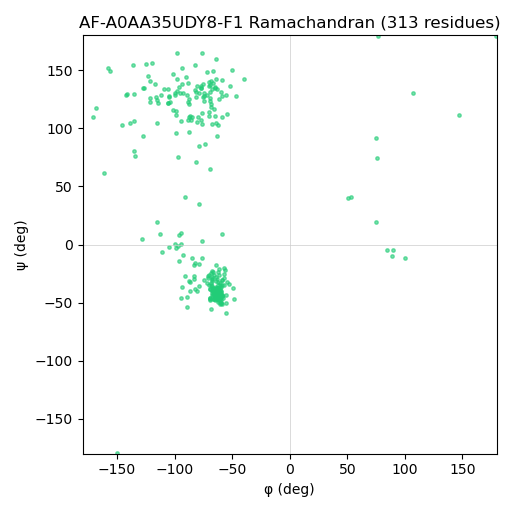6.028 1.00 93.31 219 TRP A N 1
ATOM 1613 C CA . TRP A 1 219 ? 19.981 -6.256 -26.707 1.00 93.31 219 TRP A CA 1
ATOM 1614 C C . TRP A 1 219 ? 19.856 -4.727 -26.721 1.00 93.31 219 TRP A C 1
ATOM 1616 O O . TRP A 1 219 ? 18.860 -4.190 -27.213 1.00 93.31 219 TRP A O 1
ATOM 1626 N N . GLY A 1 220 ? 20.868 -4.012 -26.228 1.00 90.19 220 GLY A N 1
ATOM 1627 C CA . GLY A 1 220 ? 20.898 -2.554 -26.209 1.00 90.19 220 GLY A CA 1
ATOM 1628 C C . GLY A 1 220 ? 20.026 -1.927 -25.118 1.00 90.19 220 GLY A C 1
ATOM 1629 O O . GLY A 1 220 ? 19.347 -2.590 -24.334 1.00 90.19 220 GLY A O 1
ATOM 1630 N N . THR A 1 221 ? 20.038 -0.597 -25.066 1.00 86.06 221 THR A N 1
ATOM 1631 C CA . THR A 1 221 ? 19.362 0.189 -24.023 1.00 86.06 221 THR A CA 1
ATOM 1632 C C . THR A 1 221 ? 17.834 0.040 -23.957 1.00 86.06 221 THR A C 1
ATOM 1634 O O . THR A 1 221 ? 17.311 0.078 -22.840 1.00 86.06 221 THR A O 1
ATOM 1637 N N . PRO A 1 222 ? 17.077 -0.188 -25.055 1.00 89.44 222 PRO A N 1
ATOM 1638 C CA . PRO A 1 222 ? 15.625 -0.355 -24.957 1.00 89.44 222 PRO A CA 1
ATOM 1639 C C . PRO A 1 222 ? 15.201 -1.623 -24.206 1.00 89.44 222 PRO A C 1
ATOM 1641 O O . PRO A 1 222 ? 14.095 -1.678 -23.664 1.00 89.44 222 PRO A O 1
ATOM 1644 N N . ALA A 1 223 ? 16.062 -2.645 -24.149 1.00 89.50 223 ALA A N 1
ATOM 1645 C CA . ALA A 1 223 ? 15.736 -3.935 -23.547 1.00 89.50 223 ALA A CA 1
ATOM 1646 C C . ALA A 1 223 ? 15.365 -3.821 -22.056 1.00 89.50 223 ALA A C 1
ATOM 1648 O O . ALA A 1 223 ? 14.473 -4.533 -21.588 1.00 89.50 223 ALA A O 1
ATOM 1649 N N . ILE A 1 224 ? 15.976 -2.870 -21.335 1.00 90.50 224 ILE A N 1
ATOM 1650 C CA . ILE A 1 224 ? 15.712 -2.591 -19.909 1.00 90.50 224 ILE A CA 1
ATOM 1651 C C . ILE A 1 224 ? 14.237 -2.224 -19.676 1.00 90.50 224 ILE A C 1
ATOM 1653 O O . ILE A 1 224 ? 13.636 -2.571 -18.660 1.00 90.50 224 ILE A O 1
ATOM 1657 N N . PHE A 1 225 ? 13.612 -1.536 -20.629 1.00 91.88 225 PHE A N 1
ATOM 1658 C CA . PHE A 1 225 ? 12.210 -1.140 -20.512 1.00 91.88 225 PHE A CA 1
ATOM 1659 C C . PHE A 1 225 ? 11.252 -2.258 -20.933 1.00 91.88 225 PHE A C 1
ATOM 1661 O O . PHE A 1 225 ? 10.148 -2.365 -20.388 1.00 91.88 225 PHE A O 1
ATOM 1668 N N . TRP A 1 226 ? 11.678 -3.121 -21.859 1.00 91.38 226 TRP A N 1
ATOM 1669 C CA . TRP A 1 226 ? 10.890 -4.267 -22.313 1.00 91.38 226 TRP A CA 1
ATOM 1670 C C . TRP A 1 226 ? 10.739 -5.341 -21.239 1.00 91.38 226 TRP A C 1
ATOM 1672 O O . TRP A 1 226 ? 9.644 -5.884 -21.099 1.00 91.38 226 TRP A O 1
ATOM 1682 N N . ILE A 1 227 ? 11.775 -5.614 -20.438 1.00 91.38 227 ILE A N 1
ATOM 1683 C CA . ILE A 1 227 ? 11.704 -6.626 -19.368 1.00 91.38 227 ILE A CA 1
ATOM 1684 C C . ILE A 1 227 ? 10.721 -6.253 -18.246 1.00 91.38 227 ILE A C 1
ATOM 1686 O O . ILE A 1 227 ? 10.122 -7.128 -17.616 1.00 91.38 227 ILE A O 1
ATOM 1690 N N . ALA A 1 228 ? 10.469 -4.960 -18.038 1.00 90.69 228 ALA A N 1
ATOM 1691 C CA . ALA A 1 228 ? 9.507 -4.486 -17.048 1.00 90.69 228 ALA A CA 1
ATOM 1692 C C . ALA A 1 228 ? 8.044 -4.811 -17.413 1.00 90.69 228 ALA A C 1
ATOM 1694 O O . ALA A 1 228 ? 7.204 -4.925 -16.519 1.00 90.69 228 ALA A O 1
ATOM 1695 N N . ILE A 1 229 ? 7.718 -4.995 -18.699 1.00 92.19 229 ILE A N 1
ATOM 1696 C CA . ILE A 1 229 ? 6.351 -5.284 -19.167 1.00 92.19 229 ILE A CA 1
ATOM 1697 C C . ILE A 1 229 ? 5.860 -6.675 -18.728 1.00 92.19 229 ILE A C 1
ATOM 1699 O O . ILE A 1 229 ? 4.810 -6.738 -18.081 1.00 92.19 229 ILE A O 1
ATOM 1703 N N . PRO A 1 230 ? 6.558 -7.796 -19.016 1.00 93.94 230 PRO A N 1
ATOM 1704 C CA . PRO A 1 230 ? 6.123 -9.110 -18.551 1.00 93.94 230 PRO A CA 1
ATOM 1705 C C . PRO A 1 230 ? 6.109 -9.190 -17.021 1.00 93.94 230 PRO A C 1
ATOM 1707 O O . PRO A 1 230 ? 5.171 -9.751 -16.456 1.00 93.94 230 PRO A O 1
ATOM 1710 N N . LEU A 1 231 ? 7.073 -8.559 -16.337 1.00 91.94 231 LEU A N 1
ATOM 1711 C CA . LEU A 1 231 ? 7.086 -8.478 -14.874 1.00 91.94 231 LEU A CA 1
ATOM 1712 C C . LEU A 1 231 ? 5.855 -7.729 -14.336 1.00 91.94 231 LEU A C 1
ATOM 1714 O O . LEU A 1 231 ? 5.186 -8.200 -13.414 1.00 91.94 231 LEU A O 1
ATOM 1718 N N . GLY A 1 232 ? 5.517 -6.594 -14.952 1.00 91.50 232 GLY A N 1
ATOM 1719 C CA . GLY A 1 232 ? 4.330 -5.804 -14.635 1.00 91.50 232 GLY A CA 1
ATOM 1720 C C . GLY A 1 232 ? 3.028 -6.560 -14.899 1.00 91.50 232 GLY A C 1
ATOM 1721 O O . GLY A 1 232 ? 2.109 -6.490 -14.084 1.00 91.50 232 GLY A O 1
ATOM 1722 N N . MET A 1 233 ? 2.951 -7.346 -15.978 1.00 93.69 233 MET A N 1
ATOM 1723 C CA . MET A 1 233 ? 1.796 -8.207 -16.256 1.00 93.69 233 MET A CA 1
ATOM 1724 C C . MET A 1 233 ? 1.634 -9.305 -15.204 1.00 93.69 233 MET A C 1
ATOM 1726 O O . MET A 1 233 ? 0.524 -9.504 -14.709 1.00 93.69 233 MET A O 1
ATOM 1730 N N . ILE A 1 234 ? 2.720 -9.979 -14.816 1.00 94.56 234 ILE A N 1
ATOM 1731 C CA . ILE A 1 234 ? 2.687 -10.986 -13.745 1.00 94.56 234 ILE A CA 1
ATOM 1732 C C . ILE A 1 234 ? 2.213 -10.337 -12.441 1.00 94.56 234 ILE A C 1
ATOM 1734 O O . ILE A 1 234 ? 1.284 -10.840 -11.808 1.00 94.56 234 ILE A O 1
ATOM 1738 N N . ALA A 1 235 ? 2.775 -9.182 -12.071 1.00 91.50 235 ALA A N 1
ATOM 1739 C CA . ALA A 1 235 ? 2.360 -8.438 -10.884 1.00 91.50 235 ALA A CA 1
ATOM 1740 C C . ALA A 1 235 ? 0.879 -8.020 -10.944 1.00 91.50 235 ALA A C 1
ATOM 1742 O O . ALA A 1 235 ? 0.161 -8.135 -9.948 1.00 91.50 235 ALA A O 1
ATOM 1743 N N . PHE A 1 236 ? 0.392 -7.592 -12.111 1.00 94.81 236 PHE A N 1
ATOM 1744 C CA . PHE A 1 236 ? -1.006 -7.222 -12.317 1.00 94.81 236 PHE A CA 1
ATOM 1745 C C . PHE A 1 236 ? -1.941 -8.423 -12.156 1.00 94.81 236 PHE A C 1
ATOM 1747 O O . PHE A 1 236 ? -2.949 -8.325 -11.454 1.00 94.81 236 PHE A O 1
ATOM 1754 N N . VAL A 1 237 ? -1.606 -9.566 -12.758 1.00 95.06 237 VAL A N 1
ATOM 1755 C CA . VAL A 1 237 ? -2.396 -10.802 -12.655 1.00 95.06 237 VAL A CA 1
ATOM 1756 C C . VAL A 1 237 ? -2.400 -11.316 -11.215 1.00 95.06 237 VAL A C 1
ATOM 1758 O O . VAL A 1 237 ? -3.474 -11.567 -10.662 1.00 95.06 237 VAL A O 1
ATOM 1761 N N . CYS A 1 238 ? -1.236 -11.387 -10.565 1.00 92.25 238 CYS A N 1
ATOM 1762 C CA . CYS A 1 238 ? -1.118 -11.779 -9.159 1.00 92.25 238 CYS A CA 1
ATOM 1763 C C . CYS A 1 238 ? -1.910 -10.839 -8.241 1.00 92.25 238 CYS A C 1
ATOM 1765 O O . CYS A 1 238 ? -2.678 -11.302 -7.398 1.00 92.25 238 CYS A O 1
ATOM 1767 N N . GLY A 1 239 ? -1.806 -9.523 -8.438 1.00 89.00 239 GLY A N 1
ATOM 1768 C CA . GLY A 1 239 ? -2.586 -8.539 -7.690 1.00 89.00 239 GLY A CA 1
ATOM 1769 C C . GLY A 1 239 ? -4.090 -8.661 -7.950 1.00 89.00 239 GLY A C 1
ATOM 1770 O O . GLY A 1 239 ? -4.899 -8.556 -7.027 1.00 89.00 239 GLY A O 1
ATOM 1771 N N . TYR A 1 240 ? -4.497 -8.932 -9.190 1.00 91.50 240 TYR A N 1
ATOM 1772 C CA . TYR A 1 240 ? -5.903 -9.087 -9.555 1.00 91.50 240 TYR A CA 1
ATOM 1773 C C . TYR A 1 240 ? -6.532 -10.337 -8.925 1.00 91.50 240 TYR A C 1
ATOM 1775 O O . TYR A 1 240 ? -7.695 -10.295 -8.499 1.00 91.50 240 TYR A O 1
ATOM 1783 N N . LEU A 1 241 ? -5.782 -11.436 -8.856 1.00 91.50 241 LEU A N 1
ATOM 1784 C CA . LEU A 1 241 ? -6.244 -12.695 -8.277 1.00 91.50 241 LEU A CA 1
ATOM 1785 C C . LEU A 1 241 ? -6.152 -12.697 -6.744 1.00 91.50 241 LEU A C 1
ATOM 1787 O O . LEU A 1 241 ? -7.075 -13.174 -6.088 1.00 91.50 241 LEU A O 1
ATOM 1791 N N . GLY A 1 242 ? -5.084 -12.132 -6.177 1.00 85.44 242 GLY A N 1
ATOM 1792 C CA . GLY A 1 242 ? -4.797 -12.190 -4.742 1.00 85.44 242 GLY A CA 1
ATOM 1793 C C . GLY A 1 242 ? -5.454 -11.095 -3.897 1.00 85.44 242 GLY A C 1
ATOM 1794 O O . GLY A 1 242 ? -5.797 -11.341 -2.742 1.00 85.44 242 GLY A O 1
ATOM 1795 N N . LEU A 1 243 ? -5.657 -9.883 -4.431 1.00 85.25 243 LEU A N 1
ATOM 1796 C CA . LEU A 1 243 ? -6.124 -8.759 -3.610 1.00 85.25 243 LEU A CA 1
ATOM 1797 C C . LEU A 1 243 ? -7.641 -8.777 -3.376 1.00 85.25 243 LEU A C 1
ATOM 1799 O O . LEU A 1 243 ? -8.457 -8.931 -4.296 1.00 85.25 243 LEU A O 1
ATOM 1803 N N . TRP A 1 244 ? -8.018 -8.508 -2.127 1.00 78.44 244 TRP A N 1
ATOM 1804 C CA . TRP A 1 244 ? -9.400 -8.388 -1.668 1.00 78.44 244 TRP A CA 1
ATOM 1805 C C . TRP A 1 244 ? -10.161 -7.285 -2.421 1.00 78.44 244 TRP A C 1
ATOM 1807 O O . TRP A 1 244 ? -9.629 -6.213 -2.721 1.00 78.44 244 TRP A O 1
ATOM 1817 N N . ARG A 1 245 ? -11.439 -7.531 -2.735 1.00 79.75 245 ARG A N 1
ATOM 1818 C CA . ARG A 1 245 ? -12.326 -6.519 -3.334 1.00 79.75 245 ARG A CA 1
ATOM 1819 C C . ARG A 1 245 ? -12.952 -5.669 -2.227 1.00 79.75 245 ARG A C 1
ATOM 1821 O O . ARG A 1 245 ? -13.857 -6.135 -1.542 1.00 79.75 245 ARG A O 1
ATOM 1828 N N . GLU A 1 246 ? -12.505 -4.422 -2.080 1.00 75.81 246 GLU A N 1
ATOM 1829 C CA . GLU A 1 246 ? -13.150 -3.445 -1.187 1.00 75.81 246 GLU A CA 1
ATOM 1830 C C . GLU A 1 246 ? -14.180 -2.589 -1.950 1.00 75.81 246 GLU A C 1
ATOM 1832 O O . GLU A 1 246 ? -14.054 -2.363 -3.160 1.00 75.81 246 GLU A O 1
ATOM 1837 N N . ARG A 1 247 ? -15.209 -2.100 -1.243 1.00 71.00 247 ARG A N 1
ATOM 1838 C CA . ARG A 1 247 ? -16.157 -1.107 -1.778 1.00 71.00 247 ARG A CA 1
ATOM 1839 C C . ARG A 1 247 ? -15.570 0.305 -1.667 1.00 71.00 247 ARG A C 1
ATOM 1841 O O . ARG A 1 247 ? -14.738 0.567 -0.805 1.00 71.00 247 ARG A O 1
ATOM 1848 N N . ILE A 1 248 ? -16.024 1.202 -2.541 1.00 74.38 248 ILE A N 1
ATOM 1849 C CA . ILE A 1 248 ? -15.612 2.612 -2.548 1.00 74.38 248 ILE A CA 1
ATOM 1850 C C . ILE A 1 248 ? -16.177 3.308 -1.306 1.00 74.38 248 ILE A C 1
ATOM 1852 O O . ILE A 1 248 ? -17.375 3.198 -1.031 1.00 74.38 248 ILE A O 1
ATOM 1856 N N . ARG A 1 249 ? -15.328 4.038 -0.578 1.00 69.88 249 ARG A N 1
ATOM 1857 C CA . ARG A 1 249 ? -15.698 4.777 0.637 1.00 69.88 249 ARG A CA 1
ATOM 1858 C C . ARG A 1 249 ? -15.974 6.247 0.312 1.00 69.88 249 ARG A C 1
ATOM 1860 O O . ARG A 1 249 ? -15.170 7.122 0.614 1.00 69.88 249 ARG A O 1
ATOM 1867 N N . TRP A 1 250 ? -17.130 6.518 -0.296 1.00 68.44 250 TRP A N 1
ATOM 1868 C CA . TRP A 1 250 ? -17.533 7.872 -0.714 1.00 68.44 250 TRP A CA 1
ATOM 1869 C C . TRP A 1 250 ? -17.608 8.888 0.435 1.00 68.44 250 TRP A C 1
ATOM 1871 O O . TRP A 1 250 ? -17.329 10.065 0.233 1.00 68.44 250 TRP A O 1
ATOM 1881 N N . LEU A 1 251 ? -17.924 8.438 1.652 1.00 64.06 251 LEU A N 1
ATOM 1882 C CA . LEU A 1 251 ? -18.073 9.324 2.809 1.00 64.06 251 LEU A CA 1
ATOM 1883 C C . LEU A 1 251 ? -16.746 9.982 3.235 1.00 64.06 251 LEU A C 1
ATOM 1885 O O . LEU A 1 251 ? -16.733 11.157 3.590 1.00 64.06 251 LEU A O 1
ATOM 1889 N N . LEU A 1 252 ? -15.626 9.249 3.153 1.00 63.56 252 LEU A N 1
ATOM 1890 C CA . LEU A 1 252 ? -14.294 9.803 3.433 1.00 63.56 252 LEU A CA 1
ATOM 1891 C C . LEU A 1 252 ? -13.866 10.819 2.372 1.00 63.56 252 LEU A C 1
ATOM 1893 O O . LEU A 1 252 ? -13.183 11.783 2.696 1.00 63.56 252 LEU A O 1
ATOM 1897 N N . PHE A 1 253 ? -14.276 10.618 1.117 1.00 68.00 253 PHE A N 1
ATOM 1898 C CA . PHE A 1 253 ? -14.005 11.574 0.045 1.00 68.00 253 PHE A CA 1
ATOM 1899 C C . PHE A 1 253 ? -14.755 12.893 0.263 1.00 68.00 253 PHE A C 1
ATOM 1901 O O . PHE A 1 253 ? -14.195 13.958 0.046 1.00 68.00 253 PHE A O 1
ATOM 1908 N N . ALA A 1 254 ? -15.999 12.840 0.749 1.00 65.81 254 ALA A N 1
ATOM 1909 C CA . ALA A 1 254 ? -16.801 14.038 1.001 1.00 65.81 254 ALA A CA 1
ATOM 1910 C C . ALA A 1 254 ? -16.259 14.913 2.149 1.00 65.81 254 ALA A C 1
ATOM 1912 O O . ALA A 1 254 ? -16.456 16.123 2.140 1.00 65.81 254 ALA A O 1
ATOM 1913 N N . ARG A 1 255 ? -15.568 14.312 3.127 1.00 64.50 255 ARG A N 1
ATOM 1914 C CA . ARG A 1 255 ? -14.907 15.025 4.238 1.00 64.50 255 ARG A CA 1
ATOM 1915 C C . ARG A 1 255 ? -13.417 15.283 3.995 1.00 64.50 255 ARG A C 1
ATOM 1917 O O . ARG A 1 255 ? -12.711 15.698 4.908 1.00 64.50 255 ARG A O 1
ATOM 1924 N N . ALA A 1 256 ? -12.924 15.005 2.791 1.00 64.75 256 ALA A N 1
ATOM 1925 C CA . ALA A 1 256 ? -11.527 15.193 2.451 1.00 64.75 256 ALA A CA 1
ATOM 1926 C C . ALA A 1 256 ? -11.153 16.676 2.386 1.00 64.75 256 ALA A C 1
ATOM 1928 O O . ALA A 1 256 ? -11.680 17.414 1.554 1.00 64.75 256 ALA A O 1
ATOM 1929 N N . ASP A 1 257 ? -10.157 17.088 3.171 1.00 71.12 257 ASP A N 1
ATOM 1930 C CA . ASP A 1 257 ? -9.508 18.380 2.966 1.00 71.12 257 ASP A CA 1
ATOM 1931 C C . ASP A 1 257 ? -8.506 18.292 1.799 1.00 71.12 257 ASP A C 1
ATOM 1933 O O . ASP A 1 257 ? -7.307 18.049 1.966 1.00 71.12 257 ASP A O 1
ATOM 1937 N N . LEU A 1 258 ? -9.019 18.463 0.575 1.00 73.38 258 LEU A N 1
ATOM 1938 C CA . LEU A 1 258 ? -8.209 18.477 -0.649 1.00 73.38 258 LEU A CA 1
ATOM 1939 C C . LEU A 1 258 ? -7.112 19.551 -0.619 1.00 73.38 258 LEU A C 1
ATOM 1941 O O . LEU A 1 258 ? -6.059 19.368 -1.239 1.00 73.38 258 LEU A O 1
ATOM 1945 N N . ARG A 1 259 ? -7.323 20.662 0.097 1.00 74.50 259 ARG A N 1
ATOM 1946 C CA . ARG A 1 259 ? -6.326 21.737 0.179 1.00 74.50 259 ARG A CA 1
ATOM 1947 C C . ARG A 1 259 ? -5.090 21.230 0.905 1.00 74.50 259 ARG A C 1
ATOM 1949 O O . ARG A 1 259 ? -3.986 21.366 0.391 1.00 74.50 259 ARG A O 1
ATOM 1956 N N . MET A 1 260 ? -5.278 20.553 2.034 1.00 70.75 260 MET A N 1
ATOM 1957 C CA . MET A 1 260 ? -4.173 19.981 2.802 1.00 70.75 260 MET A CA 1
ATOM 1958 C C . MET A 1 260 ? -3.390 18.927 2.001 1.00 70.75 260 MET A C 1
ATOM 1960 O O . MET A 1 260 ? -2.159 18.951 1.987 1.00 70.75 260 MET A O 1
ATOM 1964 N N . VAL A 1 261 ? -4.085 18.038 1.284 1.00 72.88 261 VAL A N 1
ATOM 1965 C CA . VAL A 1 261 ? -3.444 16.975 0.484 1.00 72.88 261 VAL A CA 1
ATOM 1966 C C . VAL A 1 261 ? -2.610 17.553 -0.662 1.00 72.88 261 VAL A C 1
ATOM 1968 O O . VAL A 1 261 ? -1.482 17.109 -0.900 1.00 72.88 261 VAL A O 1
ATOM 1971 N N . THR A 1 262 ? -3.147 18.550 -1.369 1.00 76.44 262 THR A N 1
ATOM 1972 C CA . THR A 1 262 ? -2.438 19.211 -2.475 1.00 76.44 262 THR A CA 1
ATOM 1973 C C . THR A 1 262 ? -1.228 19.997 -1.972 1.00 76.44 262 THR A C 1
ATOM 1975 O O . THR A 1 262 ? -0.132 19.796 -2.493 1.00 76.44 262 THR A O 1
ATOM 1978 N N . LEU A 1 263 ? -1.378 20.796 -0.910 1.00 82.12 263 LEU A N 1
ATOM 1979 C CA . LEU A 1 263 ? -0.279 21.536 -0.276 1.00 82.12 263 LEU A CA 1
ATOM 1980 C C . LEU A 1 263 ? 0.844 20.614 0.206 1.00 82.12 263 LEU A C 1
ATOM 1982 O O . LEU A 1 263 ? 2.012 20.883 -0.071 1.00 82.12 263 LEU A O 1
ATOM 1986 N N . PHE A 1 264 ? 0.510 19.508 0.875 1.00 79.50 264 PHE A N 1
ATOM 1987 C CA . PHE A 1 264 ? 1.512 18.553 1.350 1.00 79.50 264 PHE A CA 1
ATOM 1988 C C . PHE A 1 264 ? 2.252 17.874 0.191 1.00 79.50 264 PHE A C 1
ATOM 1990 O O . PHE A 1 264 ? 3.474 17.745 0.225 1.00 79.50 264 PHE A O 1
ATOM 1997 N N . SER A 1 265 ? 1.527 17.481 -0.860 1.00 77.19 265 SER A N 1
ATOM 1998 C CA . SER A 1 265 ? 2.124 16.838 -2.038 1.00 77.19 265 SER A CA 1
ATOM 1999 C C . SER A 1 265 ? 3.057 17.792 -2.787 1.00 77.19 265 SER A C 1
ATOM 2001 O O . SER A 1 265 ? 4.171 17.408 -3.136 1.00 77.19 265 SER A O 1
ATOM 2003 N N . VAL A 1 266 ? 2.643 19.049 -2.976 1.00 83.38 266 VAL A N 1
ATOM 2004 C CA . VAL A 1 266 ? 3.485 20.097 -3.574 1.00 83.38 266 VAL A CA 1
ATOM 2005 C C . VAL A 1 266 ? 4.706 20.374 -2.697 1.00 83.38 266 VAL A C 1
ATOM 2007 O O . VAL A 1 266 ? 5.820 20.430 -3.212 1.00 83.38 266 VAL A O 1
ATOM 2010 N N . GLY A 1 267 ? 4.525 20.473 -1.377 1.00 84.19 267 GLY A N 1
ATOM 2011 C CA . GLY A 1 267 ? 5.621 20.656 -0.426 1.00 84.19 267 GLY A CA 1
ATOM 2012 C C . GLY A 1 267 ? 6.648 19.523 -0.483 1.00 84.19 267 GLY A C 1
ATOM 2013 O O . GLY A 1 267 ? 7.845 19.789 -0.545 1.00 84.19 267 GLY A O 1
ATOM 2014 N N . ALA A 1 268 ? 6.198 18.267 -0.546 1.00 79.62 268 ALA A N 1
ATOM 2015 C CA . ALA A 1 268 ? 7.079 17.106 -0.671 1.00 79.62 268 ALA A CA 1
ATOM 2016 C C . ALA A 1 268 ? 7.851 17.096 -2.003 1.00 79.62 268 ALA A C 1
ATOM 2018 O O . ALA A 1 268 ? 9.040 16.777 -2.017 1.00 79.62 268 ALA A O 1
ATOM 2019 N N . ILE A 1 269 ? 7.205 17.487 -3.110 1.00 79.38 269 ILE A N 1
ATOM 2020 C CA . ILE A 1 269 ? 7.854 17.607 -4.426 1.00 79.38 269 ILE A CA 1
ATOM 2021 C C . ILE A 1 269 ? 8.914 18.713 -4.408 1.00 79.38 269 ILE A C 1
ATOM 2023 O O . ILE A 1 269 ? 10.037 18.486 -4.854 1.00 79.38 269 ILE A O 1
ATOM 2027 N N . LEU A 1 270 ? 8.584 19.891 -3.874 1.00 84.31 270 LEU A N 1
ATOM 2028 C CA . LEU A 1 270 ? 9.519 21.015 -3.778 1.00 84.31 270 LEU A CA 1
ATOM 2029 C C . LEU A 1 270 ? 10.704 20.689 -2.870 1.00 84.31 270 LEU A C 1
ATOM 2031 O O . LEU A 1 270 ? 11.842 20.978 -3.230 1.00 84.31 270 LEU A O 1
ATOM 2035 N N . LEU A 1 271 ? 10.455 20.043 -1.729 1.00 84.00 271 LEU A N 1
ATOM 2036 C CA . LEU A 1 271 ? 11.510 19.598 -0.825 1.00 84.00 271 LEU A CA 1
ATOM 2037 C C . LEU A 1 271 ? 12.416 18.562 -1.498 1.00 84.00 271 LEU A C 1
ATOM 2039 O O . LEU A 1 271 ? 13.635 18.693 -1.436 1.00 84.00 271 LEU A O 1
ATOM 2043 N N . GLY A 1 272 ? 11.840 17.568 -2.183 1.00 78.12 272 GLY A N 1
ATOM 2044 C CA . GLY A 1 272 ? 12.603 16.577 -2.945 1.00 78.12 272 GLY A CA 1
ATOM 2045 C C . GLY A 1 272 ? 13.438 17.216 -4.057 1.00 78.12 272 GLY A C 1
ATOM 2046 O O . GLY A 1 272 ? 14.617 16.895 -4.209 1.00 78.12 272 GLY A O 1
ATOM 2047 N N . GLY A 1 273 ? 12.863 18.182 -4.779 1.00 78.44 273 GLY A N 1
ATOM 2048 C CA . GLY A 1 273 ? 13.569 18.986 -5.774 1.00 78.44 273 GLY A CA 1
ATOM 2049 C C . GLY A 1 273 ? 14.727 19.777 -5.163 1.00 78.44 273 GLY A C 1
ATOM 2050 O O . GLY A 1 273 ? 15.842 19.720 -5.680 1.00 78.44 273 GLY A O 1
ATOM 2051 N N . GLY A 1 274 ? 14.503 20.437 -4.026 1.00 79.56 274 GLY A N 1
ATOM 2052 C CA . GLY A 1 274 ? 15.538 21.165 -3.291 1.00 79.56 274 GLY A CA 1
ATOM 2053 C C . GLY A 1 274 ? 16.676 20.254 -2.828 1.00 79.56 274 GLY A C 1
ATOM 2054 O O . GLY A 1 274 ? 17.837 20.531 -3.119 1.00 79.56 274 GLY A O 1
ATOM 2055 N N . LEU A 1 275 ? 16.351 19.122 -2.195 1.00 78.50 275 LEU A N 1
ATOM 2056 C CA . LEU A 1 275 ? 17.336 18.129 -1.753 1.00 78.50 275 LEU A CA 1
ATOM 2057 C C . LEU A 1 275 ? 18.146 17.559 -2.926 1.00 78.50 275 LEU A C 1
ATOM 2059 O O . LEU A 1 275 ? 19.354 17.371 -2.797 1.00 78.50 275 LEU A O 1
ATOM 2063 N N . SER A 1 276 ? 17.518 17.346 -4.088 1.00 73.00 276 SER A N 1
ATOM 2064 C CA . SER A 1 276 ? 18.217 16.861 -5.286 1.00 73.00 276 SER A CA 1
ATOM 2065 C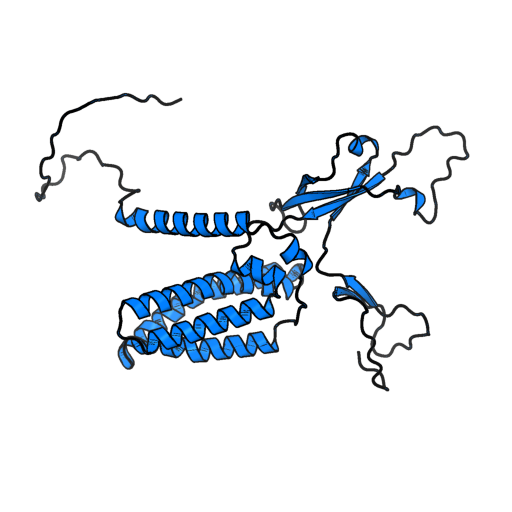 C . SER A 1 276 ? 19.264 17.848 -5.818 1.00 73.00 276 SER A C 1
ATOM 2067 O O . SER A 1 276 ? 20.267 17.429 -6.393 1.00 73.00 276 SER A O 1
ATOM 2069 N N . GLN A 1 277 ? 19.076 19.153 -5.589 1.00 79.50 277 GLN A N 1
ATOM 2070 C CA . GLN A 1 277 ? 20.045 20.182 -5.977 1.00 79.50 277 GLN A CA 1
ATOM 2071 C C . GLN A 1 277 ? 21.185 20.338 -4.965 1.00 79.50 277 GLN A C 1
ATOM 2073 O O . GLN A 1 277 ? 22.217 20.902 -5.319 1.00 79.50 277 GLN A O 1
ATOM 2078 N N . GLY A 1 278 ? 21.052 19.825 -3.738 1.00 75.62 278 GLY A N 1
ATOM 2079 C CA . GLY A 1 278 ? 22.048 20.035 -2.684 1.00 75.62 278 GLY A CA 1
ATOM 2080 C C . GLY A 1 278 ? 23.443 19.504 -3.017 1.00 75.62 278 GLY A C 1
ATOM 2081 O O . GLY A 1 278 ? 24.436 20.150 -2.691 1.00 75.62 278 GLY A O 1
ATOM 2082 N N . ASN A 1 279 ? 23.524 18.388 -3.751 1.00 65.81 279 ASN A N 1
ATOM 2083 C CA . ASN A 1 279 ? 24.800 17.840 -4.222 1.00 65.81 279 ASN A CA 1
ATOM 2084 C C . ASN A 1 279 ? 25.429 18.691 -5.342 1.00 65.81 279 ASN A C 1
ATOM 2086 O O . ASN A 1 279 ? 26.643 18.815 -5.418 1.00 65.81 279 ASN A O 1
ATOM 2090 N N . ARG A 1 280 ? 24.604 19.311 -6.198 1.00 74.50 280 ARG A N 1
ATOM 2091 C CA . ARG A 1 280 ? 25.061 20.221 -7.264 1.00 74.50 280 ARG A CA 1
ATOM 2092 C C . ARG A 1 280 ? 25.494 21.582 -6.716 1.00 74.50 280 ARG A C 1
ATOM 2094 O O . ARG A 1 280 ? 26.337 22.244 -7.303 1.00 74.50 280 ARG A O 1
ATOM 2101 N N . LEU A 1 281 ? 24.881 22.007 -5.616 1.00 76.50 281 LEU A N 1
ATOM 2102 C CA . LEU A 1 281 ? 25.133 23.284 -4.950 1.00 76.50 281 LEU A CA 1
ATOM 2103 C C . LEU A 1 281 ? 26.152 23.164 -3.807 1.00 76.50 281 LEU A C 1
ATOM 2105 O O . LEU A 1 281 ? 26.300 24.112 -3.041 1.00 76.50 281 LEU A O 1
ATOM 2109 N N . HIS A 1 282 ? 26.827 22.015 -3.682 1.00 73.00 282 HIS A N 1
ATOM 2110 C CA . HIS A 1 282 ? 27.888 21.770 -2.704 1.00 73.00 282 HIS A CA 1
ATOM 2111 C C . HIS A 1 282 ? 27.499 22.141 -1.260 1.00 73.00 282 HIS A C 1
ATOM 2113 O O . HIS A 1 282 ? 28.311 22.668 -0.504 1.00 73.00 282 HIS A O 1
ATOM 2119 N N . TRP A 1 283 ? 26.258 21.849 -0.838 1.00 71.62 283 TRP A N 1
ATOM 2120 C CA . TRP A 1 283 ? 25.753 22.218 0.499 1.00 71.62 283 TRP A CA 1
ATOM 2121 C C . TRP A 1 283 ? 26.605 21.678 1.663 1.00 71.62 283 TRP A C 1
ATOM 2123 O O . TRP A 1 283 ? 26.538 22.205 2.771 1.00 71.62 283 TRP A O 1
ATOM 2133 N N . SER A 1 284 ? 27.391 20.624 1.424 1.00 64.19 284 SER A N 1
ATOM 2134 C CA . SER A 1 284 ? 28.268 19.971 2.402 1.00 64.19 284 SER A CA 1
ATOM 2135 C C . SER A 1 284 ? 29.739 20.400 2.332 1.00 64.19 284 SER A C 1
ATOM 2137 O O . SER A 1 284 ? 30.540 19.926 3.140 1.00 64.19 284 SER A O 1
ATOM 2139 N N . GLU A 1 285 ? 30.129 21.261 1.390 1.00 67.19 285 GLU A N 1
ATOM 2140 C CA . GLU A 1 285 ? 31.500 21.772 1.309 1.00 67.19 285 GLU A CA 1
ATOM 2141 C C . GLU A 1 285 ? 31.641 23.025 2.179 1.00 67.19 285 GLU A C 1
ATOM 2143 O O . GLU A 1 285 ? 31.322 24.142 1.783 1.00 67.19 285 GLU A O 1
ATOM 2148 N N . THR A 1 286 ? 32.142 22.852 3.402 1.00 58.31 286 THR A N 1
ATOM 2149 C CA . THR A 1 286 ? 32.677 23.979 4.177 1.00 58.31 286 THR A CA 1
ATOM 2150 C C . THR A 1 286 ? 33.949 24.493 3.491 1.00 58.31 286 THR A C 1
ATOM 2152 O O . THR A 1 286 ? 34.812 23.655 3.193 1.00 58.31 286 THR A O 1
ATOM 2155 N N . PRO A 1 287 ? 34.145 25.814 3.304 1.00 52.94 287 PRO A N 1
ATOM 2156 C CA . PRO A 1 287 ? 35.408 26.349 2.807 1.00 52.94 287 PRO A CA 1
ATOM 2157 C C . PRO A 1 287 ? 36.514 25.936 3.778 1.00 52.94 287 PRO A C 1
ATOM 2159 O O . PRO A 1 287 ? 36.549 26.384 4.926 1.00 52.94 287 PRO A O 1
ATOM 2162 N N . ARG A 1 288 ? 37.393 25.023 3.363 1.00 48.69 288 ARG A N 1
ATOM 2163 C CA . ARG A 1 288 ? 38.555 24.672 4.178 1.00 48.69 288 ARG A CA 1
ATOM 2164 C C . ARG A 1 288 ? 39.545 25.834 4.074 1.00 48.69 288 ARG A C 1
ATOM 2166 O O . ARG A 1 288 ? 39.874 26.210 2.950 1.00 48.69 288 ARG A O 1
ATOM 2173 N N . PRO A 1 289 ? 40.039 26.404 5.186 1.00 47.16 289 PRO A N 1
ATOM 2174 C CA . PRO A 1 289 ? 41.166 27.319 5.108 1.00 47.16 289 PRO A CA 1
ATOM 2175 C C . PRO A 1 289 ? 42.341 26.573 4.466 1.00 47.16 289 PRO A C 1
ATOM 2177 O O . PRO A 1 289 ? 42.672 25.457 4.873 1.00 47.16 289 PRO A O 1
ATOM 2180 N N . CYS A 1 290 ? 42.922 27.162 3.421 1.00 44.28 290 CYS A N 1
ATOM 2181 C CA . CYS A 1 290 ? 44.054 26.594 2.701 1.00 44.28 290 CYS A CA 1
ATOM 2182 C C . CYS A 1 290 ? 45.194 26.280 3.682 1.00 44.28 290 CYS A C 1
ATOM 2184 O O . CYS A 1 290 ? 45.802 27.182 4.253 1.00 44.28 290 CYS A O 1
ATOM 2186 N N . SER A 1 291 ? 45.484 24.993 3.876 1.00 39.31 291 SER A N 1
ATOM 2187 C CA . SER A 1 291 ? 46.696 24.534 4.556 1.00 39.31 291 SER A CA 1
ATOM 2188 C C . SER A 1 291 ? 47.885 24.698 3.600 1.00 39.31 291 SER A C 1
ATOM 2190 O O . SER A 1 291 ? 47.823 24.186 2.478 1.00 39.31 291 SER A O 1
ATOM 2192 N N . PRO A 1 292 ? 48.975 25.376 3.999 1.00 41.41 292 PRO A N 1
ATOM 2193 C CA . PRO A 1 292 ? 50.143 25.573 3.153 1.00 41.41 292 PRO A CA 1
ATOM 2194 C C . PRO A 1 292 ? 51.029 24.322 3.209 1.00 41.41 292 PRO A C 1
ATOM 2196 O O . PRO A 1 292 ? 52.077 24.318 3.842 1.00 41.41 292 PRO A O 1
ATOM 2199 N N . SER A 1 293 ? 50.597 23.214 2.608 1.00 41.91 293 SER A N 1
ATOM 2200 C CA . SER A 1 293 ? 51.458 22.031 2.443 1.00 41.91 293 SER A CA 1
ATOM 2201 C C . SER A 1 293 ? 50.952 21.079 1.358 1.00 41.91 293 SER A C 1
ATOM 2203 O O . SER A 1 293 ? 50.618 19.927 1.605 1.00 41.91 293 SER A O 1
ATOM 2205 N N . SER A 1 294 ? 50.877 21.553 0.117 1.00 33.47 294 SER A N 1
ATOM 2206 C CA . SER A 1 294 ? 51.086 20.705 -1.068 1.00 33.47 294 SER A CA 1
ATOM 2207 C C . SER A 1 294 ? 51.166 21.577 -2.317 1.00 33.47 294 SER A C 1
ATOM 2209 O O . SER A 1 294 ? 50.199 22.188 -2.757 1.00 33.47 294 SER A O 1
ATOM 2211 N N . LEU A 1 295 ? 52.373 21.645 -2.870 1.00 44.34 295 LEU A N 1
ATOM 2212 C CA . LEU A 1 295 ? 52.678 22.185 -4.187 1.00 44.34 295 LEU A CA 1
ATOM 2213 C C . LEU A 1 295 ? 51.988 21.340 -5.267 1.00 44.34 295 LEU A C 1
ATOM 2215 O O . LEU A 1 295 ? 52.571 20.361 -5.714 1.00 44.34 295 LEU A O 1
ATOM 2219 N N . VAL A 1 296 ? 50.788 21.728 -5.703 1.00 36.84 296 VAL A N 1
ATOM 2220 C CA . VAL A 1 296 ? 50.327 21.549 -7.092 1.00 36.84 296 VAL A CA 1
ATOM 2221 C C . VAL A 1 296 ? 49.439 22.745 -7.437 1.00 36.84 296 VAL A C 1
ATOM 2223 O O . VAL A 1 296 ? 48.294 22.852 -7.005 1.00 36.84 296 VAL A O 1
ATOM 2226 N N . GLN A 1 297 ? 50.010 23.681 -8.192 1.00 43.44 297 GLN A N 1
ATOM 2227 C CA . GLN A 1 297 ? 49.296 24.767 -8.854 1.00 43.44 297 GLN A CA 1
ATOM 2228 C C . GLN A 1 297 ? 48.291 24.177 -9.847 1.00 43.44 297 GLN A C 1
ATOM 2230 O O . GLN A 1 297 ? 48.698 23.432 -10.727 1.00 43.44 297 GLN A O 1
ATOM 2235 N N . HIS A 1 298 ? 47.012 24.537 -9.737 1.00 33.25 298 HIS A N 1
ATOM 2236 C CA . HIS A 1 298 ? 46.250 25.114 -10.848 1.00 33.25 298 HIS A CA 1
ATOM 2237 C C . HIS A 1 298 ? 44.918 25.692 -10.329 1.00 33.25 298 HIS A C 1
ATOM 2239 O O . HIS A 1 298 ? 44.060 24.974 -9.829 1.00 33.25 298 HIS A O 1
ATOM 2245 N N . SER A 1 299 ? 44.780 27.012 -10.500 1.00 32.34 299 SER A N 1
ATOM 2246 C CA . SER A 1 299 ? 43.534 27.796 -10.499 1.00 32.34 299 SER A CA 1
ATOM 2247 C C . SER A 1 299 ? 42.837 28.096 -9.161 1.00 32.34 299 SER A C 1
ATOM 2249 O O . SER A 1 299 ? 41.730 27.637 -8.907 1.00 32.34 299 SER A O 1
ATOM 2251 N N . CYS A 1 300 ? 43.413 29.019 -8.383 1.00 27.94 300 CYS A N 1
ATOM 2252 C CA . CYS A 1 300 ? 42.622 29.988 -7.613 1.00 27.94 300 CYS A CA 1
ATOM 2253 C C . CYS A 1 300 ? 42.607 31.305 -8.400 1.00 27.94 300 CYS A C 1
ATOM 2255 O O . CYS A 1 300 ? 43.567 32.070 -8.333 1.00 27.94 300 CYS A O 1
ATOM 2257 N N . SER A 1 301 ? 41.560 31.543 -9.191 1.00 31.78 301 SER A N 1
ATOM 2258 C CA . SER A 1 301 ? 41.322 32.847 -9.813 1.00 31.78 301 SER A CA 1
ATOM 2259 C C . SER A 1 301 ? 40.657 33.782 -8.807 1.00 31.78 301 SER A C 1
ATOM 2261 O O . SER A 1 301 ? 39.635 33.444 -8.210 1.00 31.78 301 SER A O 1
ATOM 2263 N N . GLU A 1 302 ? 41.265 34.950 -8.646 1.00 33.66 302 GLU A N 1
ATOM 2264 C CA . GLU A 1 302 ? 40.845 36.082 -7.829 1.00 33.66 302 GLU A CA 1
ATOM 2265 C C . GLU A 1 302 ? 39.366 36.445 -8.007 1.00 33.66 302 GLU A C 1
ATOM 2267 O O . GLU A 1 302 ? 38.929 36.741 -9.115 1.00 33.66 302 GLU A O 1
ATOM 2272 N N . HIS A 1 303 ? 38.633 36.548 -6.897 1.00 29.67 303 HIS A N 1
ATOM 2273 C CA . HIS A 1 303 ? 37.586 37.556 -6.712 1.00 29.67 303 HIS A CA 1
ATOM 2274 C C . HIS A 1 303 ? 37.744 38.154 -5.310 1.00 29.67 303 HIS A C 1
ATOM 2276 O O . HIS A 1 303 ? 37.092 37.771 -4.342 1.00 29.67 303 HIS A O 1
ATOM 2282 N N . SER A 1 304 ? 38.686 39.092 -5.214 1.00 31.02 304 SER A N 1
ATOM 2283 C CA . SER A 1 304 ? 38.738 40.092 -4.153 1.00 31.02 304 SER A CA 1
ATOM 2284 C C . SER A 1 304 ? 37.682 41.155 -4.475 1.00 31.02 304 SER A C 1
ATOM 2286 O O . SER A 1 304 ? 37.865 41.949 -5.397 1.00 31.02 304 SER A O 1
ATOM 2288 N N . GLY A 1 305 ? 36.585 41.164 -3.719 1.00 26.83 305 GLY A N 1
ATOM 2289 C CA . GLY A 1 305 ? 35.599 42.240 -3.690 1.00 26.83 305 GLY A CA 1
ATOM 2290 C C . GLY A 1 305 ? 35.166 42.488 -2.248 1.00 26.83 305 GLY A C 1
ATOM 2291 O O . GLY A 1 305 ? 34.450 41.687 -1.663 1.00 26.83 305 GLY A O 1
ATOM 2292 N N . SER A 1 306 ? 35.683 43.576 -1.689 1.00 28.95 306 SER A N 1
ATOM 2293 C CA . SER A 1 306 ? 35.443 44.174 -0.371 1.00 28.95 306 SER A CA 1
ATOM 2294 C C . SER A 1 306 ? 33.993 44.167 0.138 1.00 28.95 306 SER A C 1
ATOM 2296 O O . SER A 1 306 ? 33.093 44.541 -0.612 1.00 28.95 306 SER A O 1
ATOM 2298 N N . GLY A 1 307 ? 33.807 43.947 1.447 1.00 27.22 307 GLY A N 1
ATOM 2299 C CA . GLY A 1 307 ? 32.669 44.504 2.192 1.00 27.22 307 GLY A CA 1
ATOM 2300 C C . GLY A 1 307 ? 32.131 43.639 3.334 1.00 27.22 307 GLY A C 1
ATOM 2301 O O . GLY A 1 307 ? 31.493 42.628 3.088 1.00 27.22 307 GLY A O 1
ATOM 2302 N N . ASP A 1 308 ? 32.335 44.120 4.560 1.00 26.39 308 ASP A N 1
ATOM 2303 C CA . ASP A 1 308 ? 31.594 43.833 5.798 1.00 26.39 308 ASP A CA 1
ATOM 2304 C C . ASP A 1 308 ? 31.778 42.491 6.527 1.00 26.39 308 ASP A C 1
ATOM 2306 O O . ASP A 1 308 ? 31.031 41.520 6.411 1.00 26.39 308 ASP A O 1
ATOM 2310 N N . ALA A 1 309 ? 32.741 42.538 7.452 1.00 33.44 309 ALA A N 1
ATOM 2311 C CA . ALA A 1 309 ? 32.755 41.752 8.674 1.00 33.44 309 ALA A CA 1
ATOM 2312 C C . ALA A 1 309 ? 31.563 42.141 9.574 1.00 33.44 309 ALA A C 1
ATOM 2314 O O . ALA A 1 309 ? 31.580 43.173 10.242 1.00 33.44 309 ALA A O 1
ATOM 2315 N N . GLY A 1 310 ? 30.541 41.287 9.616 1.00 27.59 310 GLY A N 1
ATOM 2316 C CA . GLY A 1 310 ? 29.445 41.340 10.581 1.00 27.59 310 GLY A CA 1
ATOM 2317 C C . GLY A 1 310 ? 29.471 40.107 11.477 1.00 27.59 310 GLY A C 1
ATOM 2318 O O . GLY A 1 310 ? 29.105 39.012 11.061 1.00 27.59 310 GLY A O 1
ATOM 2319 N N . SER A 1 311 ? 29.931 40.292 12.710 1.00 29.86 311 SER A N 1
ATOM 2320 C CA . SER A 1 311 ? 29.922 39.316 13.799 1.00 29.86 311 SER A CA 1
ATOM 2321 C C . SER A 1 311 ? 28.538 38.703 14.042 1.00 29.86 311 SER A C 1
ATOM 2323 O O . SER A 1 311 ? 27.576 39.452 14.193 1.00 29.86 311 SER A O 1
ATOM 2325 N N . PHE A 1 312 ? 28.452 37.383 14.243 1.00 28.84 312 PHE A N 1
ATOM 2326 C CA . PHE A 1 312 ? 27.365 36.796 15.034 1.00 28.84 312 PHE A CA 1
ATOM 2327 C C . PHE A 1 312 ? 27.880 35.733 16.007 1.00 28.84 312 PHE A C 1
ATOM 2329 O O . PHE A 1 312 ? 28.264 34.620 15.647 1.00 28.84 312 PHE A O 1
ATOM 2336 N N . THR A 1 313 ? 27.881 36.145 17.269 1.00 30.09 313 THR A N 1
ATOM 2337 C CA . THR A 1 313 ? 28.071 35.367 18.489 1.00 30.09 313 THR A CA 1
ATOM 2338 C C . THR A 1 313 ? 26.844 34.477 18.725 1.00 30.09 313 THR A C 1
ATOM 2340 O O . THR A 1 313 ? 25.709 34.920 18.562 1.00 30.09 313 THR A O 1
ATOM 2343 N N . ARG A 1 314 ? 27.077 33.217 19.106 1.00 23.14 314 ARG A N 1
ATOM 2344 C CA . ARG A 1 314 ? 26.056 32.227 19.494 1.00 23.14 314 ARG A CA 1
ATOM 2345 C C . ARG A 1 314 ? 25.555 32.495 20.919 1.00 23.14 314 ARG A C 1
ATOM 2347 O O . ARG A 1 314 ? 26.384 32.675 21.810 1.00 23.14 314 ARG A O 1
ATOM 2354 N N . PHE A 1 315 ? 24.240 32.414 21.113 1.00 36.62 315 PHE A N 1
ATOM 2355 C CA . PHE A 1 315 ? 23.609 31.926 22.343 1.00 36.62 315 PHE A CA 1
ATOM 2356 C C . PHE A 1 315 ? 22.980 30.566 22.039 1.00 36.62 315 PHE A C 1
ATOM 2358 O O . PHE A 1 315 ? 22.506 30.399 20.889 1.00 36.62 315 PHE A O 1
#

Organism: NCBI:txid2959299